Protein AF-A0A3B3ZJB2-F1 (afdb_monomer_lite)

Secondary structure (DSSP, 8-state):
-------HHHHHHHHHTT--THHHHHHHHHHHT-TT----HHHHTSHHHHGGGGSTTHHHHHHHHHHHH--HHHHHHTTPPPPPHHHHHHHHHHHHHHHHHH-SEEEHHHHHHHHT-SSHHHHHHHHHHHHHTTSEEEEEETTTTEEEEEEEPPPPPPTTTHHHHHHHHHHHHHHHHHHHHHHHHHHHHHHHHHHHHHHHHHHHHHHHHHHHS-------------

Radius of gyration: 35.82 Å; chains: 1; bounding box: 76×33×129 Å

Structure (mmCIF, N/CA/C/O backbone):
data_AF-A0A3B3ZJB2-F1
#
_entry.id   AF-A0A3B3ZJB2-F1
#
loop_
_atom_site.group_PDB
_atom_site.id
_atom_site.type_symbol
_atom_site.label_atom_id
_atom_site.label_alt_id
_atom_site.label_comp_id
_atom_site.label_asym_id
_atom_site.label_entity_id
_atom_site.label_seq_id
_atom_site.pdbx_PDB_ins_code
_atom_site.Cartn_x
_atom_site.Cartn_y
_atom_site.Cartn_z
_atom_site.occupancy
_atom_site.B_iso_or_equiv
_atom_site.auth_seq_id
_atom_site.auth_comp_id
_atom_site.auth_asym_id
_atom_site.auth_atom_id
_atom_site.pdbx_PDB_model_num
ATOM 1 N N . GLN A 1 1 ? 27.105 -18.948 14.247 1.00 30.53 1 GLN A N 1
ATOM 2 C CA . GLN A 1 1 ? 27.293 -18.046 13.093 1.00 30.53 1 GLN A CA 1
ATOM 3 C C . GLN A 1 1 ? 25.926 -17.836 12.476 1.00 30.53 1 GLN A C 1
ATOM 5 O O . GLN A 1 1 ? 25.421 -18.738 11.823 1.00 30.53 1 GLN A O 1
ATOM 10 N N . ALA A 1 2 ? 25.275 -16.725 12.817 1.00 29.20 2 ALA A N 1
ATOM 11 C CA . ALA A 1 2 ? 24.003 -16.349 12.218 1.00 29.20 2 ALA A CA 1
ATOM 12 C C . ALA A 1 2 ? 24.299 -15.839 10.805 1.00 29.20 2 ALA A C 1
ATOM 14 O O . ALA A 1 2 ? 25.100 -14.921 10.646 1.00 29.20 2 ALA A O 1
ATOM 15 N N . GLY A 1 3 ? 23.735 -16.494 9.792 1.00 28.23 3 GLY A N 1
ATOM 16 C CA . GLY A 1 3 ? 23.787 -15.999 8.426 1.00 28.23 3 GLY A CA 1
ATOM 17 C C . GLY A 1 3 ? 22.902 -14.767 8.330 1.00 28.23 3 GLY A C 1
ATOM 18 O O . GLY A 1 3 ? 21.680 -14.892 8.359 1.00 28.23 3 GLY A O 1
ATOM 19 N N . GLU A 1 4 ? 23.511 -13.587 8.243 1.00 30.92 4 GLU A N 1
ATOM 20 C CA . GLU A 1 4 ? 22.818 -12.400 7.756 1.00 30.92 4 GLU A CA 1
ATOM 21 C C . GLU A 1 4 ? 22.416 -12.668 6.306 1.00 30.92 4 GLU A C 1
ATOM 23 O O . GLU A 1 4 ? 23.242 -12.708 5.392 1.00 30.92 4 GLU A O 1
ATOM 28 N N . VAL A 1 5 ? 21.124 -12.914 6.104 1.00 35.59 5 VAL A N 1
ATOM 29 C CA . VAL A 1 5 ? 20.515 -12.960 4.781 1.00 35.59 5 VAL A CA 1
ATOM 30 C C . VAL A 1 5 ? 20.489 -11.518 4.282 1.00 35.59 5 VAL A C 1
ATOM 32 O O . VAL A 1 5 ? 19.534 -10.784 4.522 1.00 35.59 5 VAL A O 1
ATOM 35 N N . HIS A 1 6 ? 21.577 -11.066 3.654 1.00 37.50 6 HIS A N 1
ATOM 36 C CA . HIS A 1 6 ? 21.576 -9.772 2.981 1.00 37.50 6 HIS A CA 1
ATOM 37 C C . HIS A 1 6 ? 20.466 -9.785 1.922 1.00 37.50 6 HIS A C 1
ATOM 39 O O . HIS A 1 6 ? 20.433 -10.704 1.095 1.00 37.50 6 HIS A O 1
ATOM 45 N N . PRO A 1 7 ? 19.565 -8.788 1.905 1.00 42.62 7 PRO A N 1
ATOM 46 C CA . PRO A 1 7 ? 18.555 -8.713 0.868 1.00 42.62 7 PRO A CA 1
ATOM 47 C C . PRO A 1 7 ? 19.254 -8.606 -0.499 1.00 42.62 7 PRO A C 1
ATOM 49 O O . PRO A 1 7 ? 20.269 -7.907 -0.620 1.00 42.62 7 PRO A O 1
ATOM 52 N N . PRO A 1 8 ? 18.718 -9.249 -1.552 1.00 48.72 8 PRO A N 1
ATOM 53 C CA . PRO A 1 8 ? 19.318 -9.278 -2.891 1.00 48.72 8 PRO A CA 1
ATOM 54 C C . PRO A 1 8 ? 19.555 -7.884 -3.512 1.00 48.72 8 PRO A C 1
ATOM 56 O O . PRO A 1 8 ? 20.250 -7.772 -4.523 1.00 48.72 8 PRO A O 1
ATOM 59 N N . GLY A 1 9 ? 19.018 -6.816 -2.908 1.00 50.66 9 GLY A N 1
ATOM 60 C CA . GLY A 1 9 ? 19.221 -5.423 -3.307 1.00 50.66 9 GLY A CA 1
ATOM 61 C C . GLY A 1 9 ? 20.618 -4.854 -3.017 1.00 50.66 9 GLY A C 1
ATOM 62 O O . GLY A 1 9 ? 21.162 -4.147 -3.864 1.00 50.66 9 GLY A O 1
ATOM 63 N N . GLN A 1 10 ? 21.263 -5.191 -1.890 1.00 49.38 10 GLN A N 1
ATOM 64 C CA . GLN A 1 10 ? 22.537 -4.544 -1.510 1.00 49.38 10 GLN A CA 1
ATOM 65 C C . GLN A 1 10 ? 23.710 -4.931 -2.426 1.00 49.38 10 GLN A C 1
ATOM 67 O O . GLN A 1 10 ? 24.572 -4.105 -2.731 1.00 49.38 10 GLN A O 1
ATOM 72 N N . ILE A 1 11 ? 23.725 -6.176 -2.912 1.00 49.97 11 ILE A N 1
ATOM 73 C CA . ILE A 1 11 ? 24.747 -6.666 -3.851 1.00 49.97 11 ILE A CA 1
ATOM 74 C C . ILE A 1 11 ? 24.569 -6.010 -5.230 1.00 49.97 11 ILE A C 1
ATOM 76 O O . ILE A 1 11 ? 25.552 -5.700 -5.902 1.00 49.97 11 ILE A O 1
ATOM 80 N N . LYS A 1 12 ? 23.323 -5.727 -5.632 1.00 61.91 12 LYS A N 1
ATOM 81 C CA . LYS A 1 12 ? 23.016 -5.063 -6.906 1.00 61.91 12 LYS A CA 1
ATOM 82 C C . LYS A 1 12 ? 23.383 -3.579 -6.896 1.00 61.91 12 LYS A C 1
ATOM 84 O O . LYS A 1 12 ? 23.950 -3.106 -7.874 1.00 61.91 12 LYS A O 1
ATOM 89 N N . LEU A 1 13 ? 23.160 -2.862 -5.793 1.00 66.44 13 LEU A N 1
ATOM 90 C CA . LEU A 1 13 ? 23.471 -1.427 -5.686 1.00 66.44 13 LEU A CA 1
ATOM 91 C C . LEU A 1 13 ? 24.956 -1.110 -5.919 1.00 66.44 13 LEU A C 1
ATOM 93 O O . LEU A 1 13 ? 25.289 -0.204 -6.681 1.00 66.44 13 LEU A O 1
ATOM 97 N N . ARG A 1 14 ? 25.864 -1.896 -5.325 1.00 63.62 14 ARG A N 1
ATOM 98 C CA . ARG A 1 14 ? 27.315 -1.721 -5.528 1.00 63.62 14 ARG A CA 1
ATOM 99 C C . ARG A 1 14 ? 27.754 -1.963 -6.968 1.00 63.62 14 ARG A C 1
ATOM 101 O O . ARG A 1 14 ? 28.688 -1.319 -7.430 1.00 63.62 14 ARG A O 1
ATOM 108 N N . PHE A 1 15 ? 27.075 -2.867 -7.666 1.00 71.75 15 PHE A N 1
ATOM 109 C CA . PHE A 1 15 ? 27.328 -3.139 -9.075 1.00 71.75 15 PHE A CA 1
ATOM 110 C C . PHE A 1 15 ? 26.814 -2.013 -9.985 1.00 71.75 15 PHE A C 1
ATOM 112 O O . PHE A 1 15 ? 27.458 -1.695 -10.974 1.00 71.75 15 PHE A O 1
ATOM 119 N N . LEU A 1 16 ? 25.707 -1.346 -9.645 1.00 72.19 16 LEU A N 1
ATOM 120 C CA . LEU A 1 16 ? 25.211 -0.204 -10.428 1.00 72.19 16 LEU A CA 1
ATOM 121 C C . LEU A 1 16 ? 26.146 1.012 -10.365 1.00 72.19 16 LEU A C 1
ATOM 123 O O . LEU A 1 16 ? 26.281 1.737 -11.349 1.00 72.19 16 LEU A O 1
ATOM 127 N N . LEU A 1 17 ? 26.829 1.209 -9.235 1.00 70.44 17 LEU A N 1
ATOM 128 C CA . LEU A 1 17 ? 27.781 2.307 -9.048 1.00 70.44 17 LEU A CA 1
ATOM 129 C C . LEU A 1 17 ? 29.008 2.226 -9.972 1.00 70.44 17 LEU A C 1
ATOM 131 O O . LEU A 1 17 ? 29.640 3.251 -10.219 1.00 70.44 17 LEU A O 1
ATOM 135 N N . SER A 1 18 ? 29.345 1.043 -10.495 1.00 72.69 18 SER A N 1
ATOM 136 C CA . SER A 1 18 ? 30.463 0.864 -11.431 1.00 72.69 18 SER A CA 1
ATOM 137 C C . SER A 1 18 ? 30.060 0.944 -12.907 1.00 72.69 18 SER A C 1
ATOM 139 O O . SER A 1 18 ? 30.930 0.850 -13.773 1.00 72.69 18 SER A O 1
ATOM 141 N N . LEU A 1 19 ? 28.767 1.106 -13.212 1.00 79.44 19 LEU A N 1
ATOM 142 C CA . LEU A 1 19 ? 28.241 1.154 -14.577 1.00 79.44 19 LEU A CA 1
ATOM 143 C C . LEU A 1 19 ? 27.886 2.582 -15.005 1.00 79.44 19 LEU A C 1
ATOM 145 O O . LEU A 1 19 ? 27.453 3.406 -14.199 1.00 79.44 19 LEU A O 1
ATOM 149 N N . SER A 1 20 ? 28.016 2.855 -16.306 1.00 75.81 20 SER A N 1
ATOM 150 C CA . SER A 1 20 ? 27.703 4.158 -16.909 1.00 75.81 20 SER A CA 1
ATOM 151 C C . SER A 1 20 ? 27.052 4.000 -18.289 1.00 75.81 20 SER A C 1
ATOM 153 O O . SER A 1 20 ? 27.282 3.013 -18.996 1.00 75.81 20 SER A O 1
ATOM 155 N N . GLY A 1 21 ? 26.230 4.978 -18.684 1.00 77.69 21 GLY A N 1
ATOM 156 C CA . GLY A 1 21 ? 25.612 5.048 -20.014 1.00 77.69 21 GLY A CA 1
ATOM 157 C C . GLY A 1 21 ? 24.722 3.844 -20.352 1.00 77.69 21 GLY A C 1
ATOM 158 O O . GLY A 1 21 ? 23.868 3.443 -19.562 1.00 77.69 21 GLY A O 1
ATOM 159 N N . SER A 1 22 ? 24.930 3.246 -21.530 1.00 80.06 22 SER A N 1
ATOM 160 C CA . SER A 1 22 ? 24.103 2.135 -22.029 1.00 80.06 22 SER A CA 1
ATOM 161 C C . SER A 1 22 ? 24.132 0.891 -21.133 1.00 80.06 22 SER A C 1
ATOM 163 O O . SER A 1 22 ? 23.136 0.171 -21.069 1.00 80.06 22 SER A O 1
ATOM 165 N N . ALA A 1 23 ? 25.245 0.625 -20.442 1.00 83.06 23 ALA A N 1
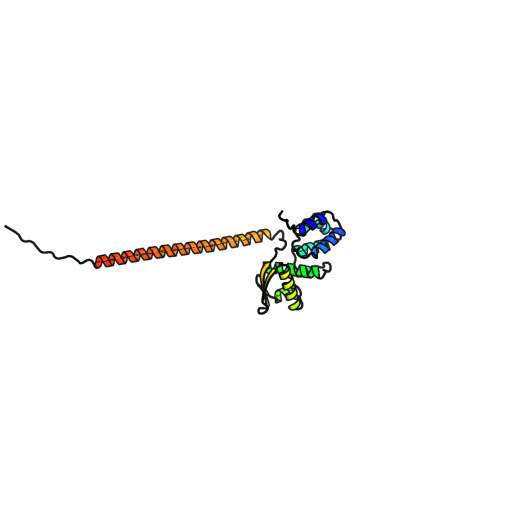ATOM 166 C CA . ALA A 1 23 ? 25.347 -0.515 -19.531 1.00 83.06 23 ALA A CA 1
ATOM 167 C C . ALA A 1 23 ? 24.459 -0.321 -18.293 1.00 83.06 23 ALA A C 1
ATOM 169 O O . ALA A 1 23 ? 23.823 -1.265 -17.826 1.00 83.06 23 ALA A O 1
ATOM 170 N N . LEU A 1 24 ? 24.356 0.920 -17.806 1.00 83.19 24 LEU A N 1
ATOM 171 C CA . LEU A 1 24 ? 23.469 1.271 -16.702 1.00 83.19 24 LEU A CA 1
ATOM 172 C C . LEU A 1 24 ? 21.996 1.156 -17.118 1.00 83.19 24 LEU A C 1
ATOM 174 O O . LEU A 1 24 ? 21.205 0.579 -16.381 1.00 83.19 24 LEU A O 1
ATOM 178 N N . ALA A 1 25 ? 21.634 1.611 -18.322 1.00 82.06 25 ALA A N 1
ATOM 179 C CA . ALA A 1 25 ? 20.267 1.487 -18.839 1.00 82.06 25 ALA A CA 1
ATOM 180 C C . ALA A 1 25 ? 19.802 0.018 -18.960 1.00 82.06 25 ALA A C 1
ATOM 182 O O . ALA A 1 25 ? 18.669 -0.320 -18.605 1.00 82.06 25 ALA A O 1
ATOM 183 N N . GLN A 1 26 ? 20.690 -0.876 -19.408 1.00 83.44 26 GLN A N 1
ATOM 184 C CA . GLN A 1 26 ? 20.417 -2.316 -19.435 1.00 83.44 26 GLN A CA 1
ATOM 185 C C . GLN A 1 26 ? 20.307 -2.901 -18.026 1.00 83.44 26 GLN A C 1
ATOM 187 O O . GLN A 1 26 ? 19.390 -3.672 -17.753 1.00 83.44 26 GLN A O 1
ATOM 192 N N . ALA A 1 27 ? 21.196 -2.503 -17.114 1.00 84.62 27 ALA A N 1
ATOM 193 C CA . ALA A 1 27 ? 21.143 -2.954 -15.730 1.00 84.62 27 ALA A CA 1
ATOM 194 C C . ALA A 1 27 ? 19.841 -2.528 -15.038 1.00 84.62 27 ALA A C 1
ATOM 196 O O . ALA A 1 27 ? 19.234 -3.352 -14.360 1.00 84.62 27 ALA A O 1
ATOM 197 N N . VAL A 1 28 ? 19.372 -1.293 -15.261 1.00 84.94 28 VAL A N 1
ATOM 198 C CA . VAL A 1 28 ? 18.075 -0.800 -14.768 1.00 84.94 28 VAL A CA 1
ATOM 199 C C . VAL A 1 28 ? 16.931 -1.640 -15.331 1.00 84.94 28 VAL A C 1
ATOM 201 O O . VAL A 1 28 ? 16.082 -2.087 -14.567 1.00 84.94 28 VAL A O 1
ATOM 204 N N . SER A 1 29 ? 16.937 -1.945 -16.630 1.00 83.56 29 SER A N 1
ATOM 205 C CA . SER A 1 29 ? 15.898 -2.786 -17.247 1.00 83.56 29 SER A CA 1
ATOM 206 C C . SER A 1 29 ? 15.833 -4.186 -16.617 1.00 83.56 29 SER A C 1
ATOM 208 O O . SER A 1 29 ? 14.750 -4.653 -16.256 1.00 83.56 29 SER A O 1
ATOM 210 N N . SER A 1 30 ? 16.989 -4.814 -16.380 1.00 85.38 30 SER A N 1
ATOM 211 C CA . SER A 1 30 ? 17.099 -6.096 -15.663 1.00 85.38 30 SER A CA 1
ATOM 212 C C . SER A 1 30 ? 16.686 -5.995 -14.188 1.00 85.38 30 SER A C 1
ATOM 214 O O . SER A 1 30 ? 16.205 -6.955 -13.580 1.00 85.38 30 SER A O 1
ATOM 216 N N . LEU A 1 31 ? 16.873 -4.826 -13.576 1.00 85.44 31 LEU A N 1
ATOM 217 C CA . LEU A 1 31 ? 16.471 -4.558 -12.201 1.00 85.44 31 LEU A CA 1
ATOM 218 C C . LEU A 1 31 ? 14.947 -4.480 -12.072 1.00 85.44 31 LEU A C 1
ATOM 220 O O . LEU A 1 31 ? 14.370 -5.050 -11.144 1.00 85.44 31 LEU A O 1
ATOM 224 N N . LEU A 1 32 ? 14.293 -3.834 -13.040 1.00 86.12 32 LEU A N 1
ATOM 225 C CA . LEU A 1 32 ? 12.837 -3.772 -13.120 1.00 86.12 32 LEU A CA 1
ATOM 226 C C . LEU A 1 32 ? 12.232 -5.177 -13.239 1.00 86.12 32 LEU A C 1
ATOM 228 O O . LEU A 1 32 ? 11.207 -5.432 -12.624 1.00 86.12 32 LEU A O 1
ATOM 232 N N . GLU A 1 33 ? 12.895 -6.124 -13.904 1.00 85.44 33 GLU A N 1
ATOM 233 C CA . GLU A 1 33 ? 12.435 -7.521 -14.011 1.00 85.44 33 GLU A CA 1
ATOM 234 C C . GLU A 1 33 ? 12.718 -8.385 -12.778 1.00 85.44 33 GLU A C 1
ATOM 236 O O . GLU A 1 33 ? 12.179 -9.482 -12.650 1.00 85.44 33 GLU A O 1
ATOM 241 N N . THR A 1 34 ? 13.549 -7.916 -11.847 1.00 84.44 34 THR A N 1
ATOM 242 C CA . THR A 1 34 ? 13.927 -8.716 -10.679 1.00 84.44 34 THR A CA 1
ATOM 243 C C . THR A 1 34 ? 12.711 -8.951 -9.766 1.00 84.44 34 THR A C 1
ATOM 245 O O . THR A 1 34 ? 12.154 -7.967 -9.260 1.00 84.44 34 THR A O 1
ATOM 248 N N . PRO A 1 35 ? 12.319 -10.211 -9.488 1.00 80.88 35 PRO A N 1
ATOM 249 C CA . PRO A 1 35 ? 11.249 -10.512 -8.540 1.00 80.88 35 PRO A CA 1
ATOM 250 C C . PRO A 1 35 ? 11.684 -10.168 -7.109 1.00 80.88 35 PRO A C 1
ATOM 252 O O . PRO A 1 35 ? 12.863 -10.269 -6.766 1.00 80.88 35 PRO A O 1
ATOM 255 N N . GLY A 1 36 ? 10.741 -9.729 -6.275 1.00 79.81 36 GLY A N 1
ATOM 256 C CA . GLY A 1 36 ? 11.006 -9.355 -4.878 1.00 79.81 36 GLY A CA 1
ATOM 257 C C . GLY A 1 36 ? 11.626 -7.966 -4.674 1.00 79.81 36 GLY A C 1
ATOM 258 O O . GLY A 1 36 ? 11.773 -7.532 -3.536 1.00 79.81 36 GLY A O 1
ATOM 259 N N . LEU A 1 37 ? 11.967 -7.240 -5.744 1.00 85.25 37 LEU A N 1
ATOM 260 C CA . LEU A 1 37 ? 12.434 -5.854 -5.652 1.00 85.25 37 LEU A CA 1
ATOM 261 C C . LEU A 1 37 ? 11.300 -4.881 -5.984 1.00 85.25 37 LEU A C 1
ATOM 263 O O . LEU A 1 37 ? 11.048 -4.640 -7.158 1.00 85.25 37 LEU A O 1
ATOM 267 N N . TYR A 1 38 ? 10.651 -4.308 -4.976 1.00 84.69 38 TYR A N 1
ATOM 268 C CA . TYR A 1 38 ? 9.547 -3.344 -5.148 1.00 84.69 38 TYR A CA 1
ATOM 269 C C . TYR A 1 38 ? 9.877 -1.937 -4.628 1.00 84.69 38 TYR A C 1
ATOM 271 O O . TYR A 1 38 ? 9.005 -1.077 -4.615 1.00 84.69 38 TYR A O 1
ATOM 279 N N . VAL A 1 39 ? 11.132 -1.729 -4.221 1.00 86.00 39 VAL A N 1
ATOM 280 C CA . VAL A 1 39 ? 11.670 -0.470 -3.696 1.00 86.00 39 VAL A CA 1
ATOM 281 C C . VAL A 1 39 ? 12.779 -0.010 -4.639 1.00 86.00 39 VAL A C 1
ATOM 283 O O . VAL A 1 39 ? 13.726 -0.759 -4.906 1.00 86.00 39 VAL A O 1
ATOM 286 N N . PHE A 1 40 ? 12.636 1.195 -5.175 1.00 87.19 40 PHE A N 1
ATOM 287 C CA . PHE A 1 40 ? 13.473 1.787 -6.212 1.00 87.19 40 PHE A CA 1
ATOM 288 C C . PHE A 1 40 ? 14.052 3.155 -5.830 1.00 87.19 40 PHE A C 1
ATOM 290 O O . PHE A 1 40 ? 14.953 3.624 -6.531 1.00 87.19 40 PHE A O 1
ATOM 297 N N . SER A 1 41 ? 13.615 3.776 -4.730 1.00 83.88 41 SER A N 1
ATOM 298 C CA . SER A 1 41 ? 14.109 5.083 -4.272 1.00 83.88 41 SER A CA 1
ATOM 299 C C . SER A 1 41 ? 15.624 5.096 -4.094 1.00 83.88 41 SER A C 1
ATOM 301 O O . SER A 1 41 ? 16.292 5.968 -4.647 1.00 83.88 41 SER A O 1
ATOM 303 N N . ASP A 1 42 ? 16.186 4.067 -3.455 1.00 83.31 42 ASP A N 1
ATOM 304 C CA . ASP A 1 42 ? 17.637 3.943 -3.259 1.00 83.31 42 ASP A CA 1
ATOM 305 C C . ASP A 1 42 ? 18.411 3.932 -4.589 1.00 83.31 42 ASP A C 1
ATOM 307 O O . ASP A 1 42 ? 19.533 4.429 -4.674 1.00 83.31 42 ASP A O 1
ATOM 311 N N . ILE A 1 43 ? 17.819 3.366 -5.649 1.00 84.94 43 ILE A N 1
ATOM 312 C CA . ILE A 1 43 ? 18.433 3.312 -6.982 1.00 84.94 43 ILE A CA 1
ATOM 313 C C . ILE A 1 43 ? 18.315 4.668 -7.688 1.00 84.94 43 ILE A C 1
ATOM 315 O O . ILE A 1 43 ? 19.253 5.081 -8.370 1.00 84.94 43 ILE A O 1
ATOM 319 N N . LEU A 1 44 ? 17.195 5.376 -7.517 1.00 84.94 44 LEU A N 1
ATOM 320 C CA . LEU A 1 44 ? 16.977 6.721 -8.066 1.00 84.94 44 LEU A CA 1
ATOM 321 C C . LEU A 1 44 ? 17.884 7.784 -7.434 1.00 84.94 44 LEU A C 1
ATOM 323 O O . LEU A 1 44 ? 18.191 8.797 -8.067 1.00 84.94 44 LEU A O 1
ATOM 327 N N . GLU A 1 45 ? 18.321 7.574 -6.195 1.00 84.50 45 GLU A N 1
ATOM 328 C CA . GLU A 1 45 ? 19.235 8.481 -5.499 1.00 84.50 45 GLU A CA 1
ATOM 329 C C . GLU A 1 45 ? 20.694 8.350 -5.949 1.00 84.50 45 GLU A C 1
ATOM 331 O O . GLU A 1 45 ? 21.494 9.256 -5.697 1.00 84.50 45 GLU A O 1
ATOM 336 N N . LEU A 1 46 ? 21.049 7.279 -6.668 1.00 85.81 46 LEU A N 1
ATOM 337 C CA . LEU A 1 46 ? 22.410 7.085 -7.161 1.00 85.81 46 LEU A CA 1
ATOM 338 C C . LEU A 1 46 ? 22.794 8.180 -8.176 1.00 85.81 46 LEU A C 1
ATOM 340 O O . LEU A 1 46 ? 22.042 8.438 -9.122 1.00 85.81 46 LEU A O 1
ATOM 344 N N . PRO A 1 47 ? 23.998 8.775 -8.063 1.00 84.25 47 PRO A N 1
ATOM 345 C CA . PRO A 1 47 ? 24.427 9.865 -8.941 1.00 84.25 47 PRO A CA 1
ATOM 346 C C . PRO A 1 47 ? 24.455 9.437 -10.414 1.00 84.25 47 PRO A C 1
ATOM 348 O O . PRO A 1 47 ? 23.915 10.138 -11.264 1.00 84.25 47 PRO A O 1
ATOM 351 N N . ASN A 1 48 ? 24.959 8.231 -10.699 1.00 84.31 48 ASN A N 1
ATOM 352 C CA . ASN A 1 48 ? 25.024 7.675 -12.053 1.00 84.31 48 ASN A CA 1
ATOM 353 C C . ASN A 1 48 ? 23.634 7.548 -12.703 1.00 84.31 48 ASN A C 1
ATOM 355 O O . ASN A 1 48 ? 23.503 7.651 -13.920 1.00 84.31 48 ASN A O 1
ATOM 359 N N . VAL A 1 49 ? 22.594 7.289 -11.900 1.00 84.38 49 VAL A N 1
ATOM 360 C CA . VAL A 1 49 ? 21.212 7.140 -12.377 1.00 84.38 49 VAL A CA 1
ATOM 361 C C . VAL A 1 49 ? 20.580 8.510 -12.604 1.00 84.38 49 VAL A C 1
ATOM 363 O O . VAL A 1 49 ? 19.898 8.690 -13.609 1.00 84.38 49 VAL A O 1
ATOM 366 N N . ARG A 1 50 ? 20.865 9.502 -11.751 1.00 84.69 50 ARG A N 1
ATOM 367 C CA . ARG A 1 50 ? 20.434 10.896 -11.966 1.00 84.69 50 ARG A CA 1
ATOM 368 C C . ARG A 1 50 ? 21.035 11.516 -13.224 1.00 84.69 50 ARG A C 1
ATOM 370 O O . ARG A 1 50 ? 20.370 12.285 -13.905 1.00 84.69 50 ARG A O 1
ATOM 377 N N . GLU A 1 51 ? 22.256 11.144 -13.592 1.00 84.25 51 GLU A N 1
ATOM 378 C CA . GLU A 1 51 ? 22.857 11.593 -14.854 1.00 84.25 51 GLU A CA 1
ATOM 379 C C . GLU A 1 51 ? 22.079 11.113 -16.094 1.00 84.25 51 GLU A C 1
ATOM 381 O O . GLU A 1 51 ? 22.089 11.790 -17.124 1.00 84.25 51 GLU A O 1
ATOM 386 N N . LEU A 1 52 ? 21.355 9.986 -16.004 1.00 82.00 52 LEU A N 1
ATOM 387 C CA . LEU A 1 52 ? 20.532 9.479 -17.109 1.00 82.00 52 LEU A CA 1
ATOM 388 C C . LEU A 1 52 ? 19.313 10.358 -17.400 1.00 82.00 52 LEU A C 1
ATOM 390 O O . LEU A 1 52 ? 18.812 10.309 -18.523 1.00 82.00 52 LEU A O 1
ATOM 394 N N . GLU A 1 53 ? 18.857 11.161 -16.436 1.00 82.62 53 GLU A N 1
ATOM 395 C CA . GLU A 1 53 ? 17.695 12.046 -16.580 1.00 82.62 53 GLU A CA 1
ATOM 396 C C . GLU A 1 53 ? 17.886 13.063 -17.715 1.00 82.62 53 GLU A C 1
ATOM 398 O O . GLU A 1 53 ? 16.981 13.280 -18.516 1.00 82.62 53 GLU A O 1
ATOM 403 N N . ASN A 1 54 ? 19.090 13.629 -17.832 1.00 81.88 54 ASN A N 1
ATOM 404 C CA . ASN A 1 54 ? 19.432 14.633 -18.847 1.00 81.88 54 ASN A CA 1
ATOM 405 C C . ASN A 1 54 ? 20.107 14.025 -20.090 1.00 81.88 54 ASN A C 1
ATOM 407 O O . ASN A 1 54 ? 20.587 14.746 -20.966 1.00 81.88 54 ASN A O 1
ATOM 411 N N . GLY A 1 55 ? 20.197 12.695 -20.149 1.00 81.56 55 GLY A N 1
ATOM 412 C CA . GLY A 1 55 ? 20.942 11.966 -21.166 1.00 81.56 55 GLY A CA 1
ATOM 413 C C . GLY A 1 55 ? 20.079 11.394 -22.298 1.00 81.56 55 GLY A C 1
ATOM 414 O O . GLY A 1 55 ? 18.852 11.482 -22.288 1.00 81.56 55 GLY A O 1
ATOM 415 N N . PRO A 1 56 ? 20.708 10.695 -23.261 1.00 80.75 56 PRO A N 1
ATOM 416 C CA . PRO A 1 56 ? 20.000 9.987 -24.335 1.00 80.75 56 PRO A CA 1
ATOM 417 C C . PRO A 1 56 ? 19.116 8.833 -23.826 1.00 80.75 56 PRO A C 1
ATOM 419 O O . PRO A 1 56 ? 18.278 8.322 -24.563 1.00 80.75 56 PRO A O 1
ATOM 422 N N . HIS A 1 57 ? 19.292 8.420 -22.567 1.00 82.81 57 HIS A N 1
ATOM 423 C CA . HIS A 1 57 ? 18.519 7.369 -21.906 1.00 82.81 57 HIS A CA 1
ATOM 424 C C . HIS A 1 57 ? 17.460 7.918 -20.931 1.00 82.81 57 HIS A C 1
ATOM 426 O O . HIS A 1 57 ? 16.954 7.160 -20.102 1.00 82.81 57 HIS A O 1
ATOM 432 N N . ALA A 1 58 ? 17.073 9.193 -21.060 1.00 84.12 58 ALA A N 1
ATOM 433 C CA . ALA A 1 58 ? 16.015 9.817 -20.261 1.00 84.12 58 ALA A CA 1
ATOM 434 C C . ALA A 1 58 ? 14.706 8.995 -20.170 1.00 84.12 58 ALA A C 1
ATOM 436 O O . ALA A 1 58 ? 14.149 8.910 -19.074 1.00 84.12 58 ALA A O 1
ATOM 437 N N . PRO A 1 59 ? 14.232 8.296 -21.229 1.00 86.19 59 PRO A N 1
ATOM 438 C CA . PRO A 1 59 ? 13.031 7.459 -21.122 1.00 86.19 59 PRO A CA 1
ATOM 439 C C . PRO A 1 59 ? 13.163 6.300 -20.122 1.00 86.19 59 PRO A C 1
ATOM 441 O O . PRO A 1 59 ? 12.180 5.902 -19.504 1.00 86.19 59 PRO A O 1
ATOM 444 N N . VAL A 1 60 ? 14.373 5.761 -19.931 1.00 85.19 60 VAL A N 1
ATOM 445 C CA . VAL A 1 60 ? 14.639 4.687 -18.956 1.00 85.19 60 VAL A CA 1
ATOM 446 C C . VAL A 1 60 ? 14.613 5.238 -17.532 1.00 85.19 60 VAL A C 1
ATOM 448 O O . VAL A 1 60 ? 14.101 4.582 -16.628 1.00 85.19 60 VAL A O 1
ATOM 451 N N . TYR A 1 61 ? 15.113 6.461 -17.334 1.00 87.38 61 TYR A N 1
ATOM 452 C CA . TYR A 1 61 ? 15.015 7.155 -16.051 1.00 87.38 61 TYR A CA 1
ATOM 453 C C . TYR A 1 61 ? 13.557 7.462 -15.690 1.00 87.38 61 TYR A C 1
ATOM 455 O O . TYR A 1 61 ? 13.122 7.160 -14.582 1.00 87.38 61 TYR A O 1
ATOM 463 N N . GLN A 1 62 ? 12.775 7.980 -16.641 1.00 87.50 62 GLN A N 1
ATOM 464 C CA . GLN A 1 62 ? 11.341 8.224 -16.449 1.00 87.50 62 GLN A CA 1
ATOM 465 C C . GLN A 1 62 ? 10.584 6.935 -16.127 1.00 87.50 62 GLN A C 1
ATOM 467 O O . GLN A 1 62 ? 9.710 6.937 -15.264 1.00 87.50 62 GLN A O 1
ATOM 472 N N . LEU A 1 63 ? 10.949 5.821 -16.769 1.00 89.19 63 LEU A N 1
ATOM 473 C CA . LEU A 1 63 ? 10.378 4.519 -16.452 1.00 89.19 63 LEU A CA 1
ATOM 474 C C . LEU A 1 63 ? 10.704 4.094 -15.016 1.00 89.19 63 LEU A C 1
ATOM 476 O O . LEU A 1 63 ? 9.815 3.665 -14.292 1.00 89.19 63 LEU A O 1
ATOM 480 N N . LEU A 1 64 ? 11.949 4.250 -14.568 1.00 89.00 64 LEU A N 1
ATOM 481 C CA . LEU A 1 64 ? 12.320 3.949 -13.185 1.00 89.00 64 LEU A CA 1
ATOM 482 C C . LEU A 1 64 ? 11.579 4.851 -12.184 1.00 89.00 64 LEU A C 1
ATOM 484 O O . LEU A 1 64 ? 11.085 4.363 -11.170 1.00 89.00 64 LEU A O 1
ATOM 488 N N . HIS A 1 65 ? 11.447 6.143 -12.491 1.00 89.00 65 HIS A N 1
ATOM 489 C CA . HIS A 1 65 ? 10.686 7.096 -11.682 1.00 89.00 65 HIS A CA 1
ATOM 490 C C . HIS A 1 65 ? 9.208 6.694 -11.562 1.00 89.00 65 HIS A C 1
ATOM 492 O O . HIS A 1 65 ? 8.623 6.750 -10.481 1.00 89.00 65 HIS A O 1
ATOM 498 N N . LEU A 1 66 ? 8.620 6.221 -12.661 1.00 90.19 66 LEU A N 1
ATOM 499 C CA . LEU A 1 66 ? 7.264 5.694 -12.689 1.00 90.19 66 LEU A CA 1
ATOM 500 C C . LEU A 1 66 ? 7.110 4.439 -11.817 1.00 90.19 66 LEU A C 1
ATOM 502 O O . LEU A 1 66 ? 6.103 4.301 -11.134 1.00 90.19 66 LEU A O 1
ATOM 506 N N . PHE A 1 67 ? 8.089 3.533 -11.811 1.00 89.75 67 PHE A N 1
ATOM 507 C CA . PHE A 1 67 ? 8.046 2.344 -10.951 1.00 89.75 67 PHE A CA 1
ATOM 508 C C . PHE A 1 67 ? 8.174 2.683 -9.465 1.00 89.75 67 PHE A C 1
ATOM 510 O O . PHE A 1 67 ? 7.592 1.978 -8.645 1.00 89.75 67 PHE A O 1
ATOM 517 N N . ALA A 1 68 ? 8.892 3.750 -9.119 1.00 88.69 68 ALA A N 1
ATOM 518 C CA . ALA A 1 68 ? 8.968 4.206 -7.737 1.00 88.69 68 ALA A CA 1
ATOM 519 C C . ALA A 1 68 ? 7.645 4.846 -7.282 1.00 88.69 68 ALA A C 1
ATOM 521 O O . ALA A 1 68 ? 7.039 4.419 -6.302 1.00 88.69 68 ALA A O 1
ATOM 522 N N . TYR A 1 69 ? 7.144 5.841 -8.021 1.00 88.50 69 TYR A N 1
ATOM 523 C CA . TYR A 1 69 ? 6.070 6.710 -7.516 1.00 88.50 69 TYR A CA 1
ATOM 524 C C . TYR A 1 69 ? 4.748 6.609 -8.286 1.00 88.50 69 TYR A C 1
ATOM 526 O O . TYR A 1 69 ? 3.681 6.882 -7.731 1.00 88.50 69 TYR A O 1
ATOM 534 N N . GLY A 1 70 ? 4.794 6.211 -9.554 1.00 87.94 70 GLY A N 1
ATOM 535 C CA . GLY A 1 70 ? 3.656 6.225 -10.471 1.00 87.94 70 GLY A CA 1
ATOM 536 C C . GLY A 1 70 ? 2.793 4.964 -10.440 1.00 87.94 70 GLY A C 1
ATOM 537 O O . GLY A 1 70 ? 3.007 4.032 -9.666 1.00 87.94 70 GLY A O 1
ATOM 538 N N . THR A 1 71 ? 1.783 4.945 -11.302 1.00 89.19 71 THR A N 1
ATOM 539 C CA . THR A 1 71 ? 0.836 3.838 -11.473 1.00 89.19 71 THR A CA 1
ATOM 540 C C . THR A 1 71 ? 0.806 3.335 -12.917 1.00 89.19 71 THR A C 1
ATOM 542 O O . THR A 1 71 ? 1.374 3.926 -13.837 1.00 89.19 71 THR A O 1
ATOM 545 N N . TYR A 1 72 ? 0.106 2.226 -13.146 1.00 89.00 72 TYR A N 1
ATOM 546 C CA . TYR A 1 72 ? -0.114 1.686 -14.484 1.00 89.00 72 TYR A CA 1
ATOM 547 C C . TYR A 1 72 ? -0.898 2.653 -15.394 1.00 89.00 72 TYR A C 1
ATOM 549 O O . TYR A 1 72 ? -0.636 2.721 -16.594 1.00 89.00 72 TYR A O 1
ATOM 557 N N . CYS A 1 73 ? -1.810 3.452 -14.836 1.00 87.69 73 CYS A N 1
ATOM 558 C CA . CYS A 1 73 ? -2.501 4.505 -15.583 1.00 87.69 73 CYS A CA 1
ATOM 559 C C . CYS A 1 73 ? -1.526 5.583 -16.077 1.00 87.69 73 CYS A C 1
ATOM 561 O O . CYS A 1 73 ? -1.615 6.017 -17.227 1.00 87.69 73 CYS A O 1
ATOM 563 N N . ASP A 1 74 ? -0.555 5.957 -15.241 1.00 88.56 74 ASP A N 1
ATOM 564 C CA . ASP A 1 74 ? 0.472 6.943 -15.588 1.00 88.56 74 ASP A CA 1
ATOM 565 C C . ASP A 1 74 ? 1.398 6.422 -16.699 1.00 88.56 74 ASP A C 1
ATOM 567 O O . ASP A 1 74 ? 1.759 7.179 -17.599 1.00 88.56 74 ASP A O 1
ATOM 571 N N . TYR A 1 75 ? 1.707 5.115 -16.710 1.00 88.31 75 TYR A N 1
ATOM 572 C CA . TYR A 1 75 ? 2.430 4.478 -17.823 1.00 88.31 75 TYR A CA 1
ATOM 573 C C . TYR A 1 75 ? 1.710 4.671 -19.150 1.00 88.31 75 TYR A C 1
ATOM 575 O O . TYR A 1 75 ? 2.346 4.941 -20.159 1.00 88.31 75 TYR A O 1
ATOM 583 N N . LYS A 1 76 ? 0.383 4.513 -19.162 1.00 84.12 76 LYS A N 1
ATOM 584 C CA . LYS A 1 76 ? -0.406 4.636 -20.388 1.00 84.12 76 LYS A CA 1
ATOM 585 C C . LYS A 1 76 ? -0.534 6.083 -20.855 1.00 84.12 76 LYS A C 1
ATOM 587 O O . LYS A 1 76 ? -0.610 6.332 -22.057 1.00 84.12 76 LYS A O 1
ATOM 592 N N . ALA A 1 77 ? -0.601 7.023 -19.918 1.00 84.31 77 ALA A N 1
ATOM 593 C CA . ALA A 1 77 ? -0.638 8.445 -20.231 1.00 84.31 77 ALA A CA 1
ATOM 594 C C . ALA A 1 77 ? 0.714 8.952 -20.762 1.00 84.31 77 ALA A C 1
ATOM 596 O O . ALA A 1 77 ? 0.752 9.892 -21.557 1.00 84.31 77 ALA A O 1
ATOM 597 N N . ALA A 1 78 ? 1.815 8.327 -20.341 1.00 78.88 78 ALA A N 1
ATOM 598 C CA . ALA A 1 78 ? 3.158 8.667 -20.774 1.00 78.88 78 ALA A CA 1
ATOM 599 C C . ALA A 1 78 ? 3.571 7.875 -22.030 1.00 78.88 78 ALA A C 1
ATOM 601 O O . ALA A 1 78 ? 3.411 6.662 -22.112 1.00 78.88 78 ALA A O 1
ATOM 602 N N . SER A 1 79 ? 4.174 8.541 -23.017 1.00 73.38 79 SER A N 1
ATOM 603 C CA . SER A 1 79 ? 4.754 7.876 -24.199 1.00 73.38 79 SER A CA 1
ATOM 604 C C . SER A 1 79 ? 6.101 7.218 -23.863 1.00 73.38 79 SER A C 1
ATOM 606 O O . SER A 1 79 ? 7.150 7.648 -24.345 1.00 73.38 79 SER A O 1
ATOM 608 N N . LEU A 1 80 ? 6.082 6.214 -22.983 1.00 81.12 80 LEU A N 1
ATOM 609 C CA . LEU A 1 80 ? 7.263 5.498 -22.493 1.00 81.12 80 LEU A CA 1
ATOM 610 C C . LEU A 1 80 ? 7.604 4.264 -23.353 1.00 81.12 80 LEU A C 1
ATOM 612 O O . LEU A 1 80 ? 6.763 3.794 -24.122 1.00 81.12 80 LEU A O 1
ATOM 616 N N . PRO A 1 81 ? 8.832 3.719 -23.231 1.00 78.81 81 PRO A N 1
ATOM 617 C CA . PRO A 1 81 ? 9.233 2.502 -23.934 1.00 78.81 81 PRO A CA 1
ATOM 618 C C . PRO A 1 81 ? 8.311 1.310 -23.639 1.00 78.81 81 PRO A C 1
ATOM 620 O O . PRO A 1 81 ? 7.699 1.219 -22.569 1.00 78.81 81 PRO A O 1
ATOM 623 N N . GLU A 1 82 ? 8.228 0.369 -24.582 1.00 81.94 82 GLU A N 1
ATOM 624 C CA . GLU A 1 82 ? 7.428 -0.843 -24.399 1.00 81.94 82 GLU A CA 1
ATOM 625 C C . GLU A 1 82 ? 7.971 -1.701 -23.250 1.00 81.94 82 GLU A C 1
ATOM 627 O O . GLU A 1 82 ? 9.144 -2.074 -23.223 1.00 81.94 82 GLU A O 1
ATOM 632 N N . LEU A 1 83 ? 7.088 -2.022 -22.303 1.00 85.06 83 LEU A N 1
ATOM 633 C CA . LEU A 1 83 ? 7.392 -2.891 -21.171 1.00 85.06 83 LEU A CA 1
ATOM 634 C C . LEU A 1 83 ? 7.341 -4.366 -21.560 1.00 85.06 83 LEU A C 1
ATOM 636 O O . LEU A 1 83 ? 6.390 -4.807 -22.219 1.00 85.06 83 LEU A O 1
ATOM 640 N N . THR A 1 84 ? 8.290 -5.149 -21.041 1.00 88.12 84 THR A N 1
ATOM 641 C CA . THR A 1 84 ? 8.200 -6.612 -21.093 1.00 88.12 84 THR A CA 1
ATOM 642 C C . THR A 1 84 ? 7.010 -7.104 -20.255 1.00 88.12 84 THR A C 1
ATOM 644 O O . THR A 1 84 ? 6.565 -6.408 -19.333 1.00 88.12 84 THR A O 1
ATOM 647 N N . PRO A 1 85 ? 6.451 -8.298 -20.534 1.00 87.81 85 PRO A N 1
ATOM 648 C CA . PRO A 1 85 ? 5.316 -8.823 -19.770 1.00 87.81 85 PRO A CA 1
ATOM 649 C C . PRO A 1 85 ? 5.581 -8.891 -18.257 1.00 87.81 85 PRO A C 1
ATOM 651 O O . PRO A 1 85 ? 4.702 -8.556 -17.467 1.00 87.81 85 PRO A O 1
ATOM 654 N N . ALA A 1 86 ? 6.808 -9.240 -17.858 1.00 88.25 86 ALA A N 1
ATOM 655 C CA . ALA A 1 86 ? 7.216 -9.295 -16.456 1.00 88.25 86 ALA A CA 1
ATOM 656 C C . ALA A 1 86 ? 7.218 -7.904 -15.798 1.00 88.25 86 ALA A C 1
ATOM 658 O O . ALA A 1 86 ? 6.630 -7.716 -14.732 1.00 88.25 86 ALA A O 1
ATOM 659 N N . GLN A 1 87 ? 7.807 -6.900 -16.458 1.00 89.06 87 GLN A N 1
ATOM 660 C CA . GLN A 1 87 ? 7.795 -5.516 -15.970 1.00 89.06 87 GLN A CA 1
ATOM 661 C C . GLN A 1 87 ? 6.367 -4.966 -15.879 1.00 89.06 87 GLN A C 1
ATOM 663 O O . GLN A 1 87 ? 6.023 -4.273 -14.922 1.00 89.06 87 GLN A O 1
ATOM 668 N N . ARG A 1 88 ? 5.510 -5.316 -16.843 1.00 90.44 88 ARG A N 1
ATOM 669 C CA . ARG A 1 88 ? 4.101 -4.917 -16.856 1.00 90.44 88 ARG A CA 1
ATOM 670 C C . ARG A 1 88 ? 3.332 -5.481 -15.663 1.00 90.44 88 ARG A C 1
ATOM 672 O O . ARG A 1 88 ? 2.619 -4.731 -14.999 1.00 90.44 88 ARG A O 1
ATOM 679 N N . ASN A 1 89 ? 3.485 -6.773 -15.374 1.00 90.75 89 ASN A N 1
ATOM 680 C CA . ASN A 1 89 ? 2.854 -7.401 -14.210 1.00 90.75 89 ASN A CA 1
ATOM 681 C C . ASN A 1 89 ? 3.358 -6.780 -12.908 1.00 90.75 89 ASN A C 1
ATOM 683 O O . ASN A 1 89 ? 2.566 -6.460 -12.027 1.00 90.75 89 ASN A O 1
ATOM 687 N N . LYS A 1 90 ? 4.655 -6.485 -12.828 1.00 91.19 90 LYS A N 1
ATOM 688 C CA . LYS A 1 90 ? 5.234 -5.806 -11.672 1.00 91.19 90 LYS A CA 1
ATOM 689 C C . LYS A 1 90 ? 4.665 -4.404 -11.454 1.00 91.19 90 LYS A C 1
ATOM 691 O O . LYS A 1 90 ? 4.312 -4.070 -10.327 1.00 91.19 90 LYS A O 1
ATOM 696 N N . LEU A 1 91 ? 4.513 -3.610 -12.514 1.00 91.62 91 LEU A N 1
ATOM 697 C CA . LEU A 1 91 ? 3.883 -2.291 -12.422 1.00 91.62 91 LEU A CA 1
ATOM 698 C C . LEU A 1 91 ? 2.408 -2.388 -12.013 1.00 91.62 91 LEU A C 1
ATOM 700 O O . LEU A 1 91 ? 1.913 -1.562 -11.243 1.00 91.62 91 LEU A O 1
ATOM 704 N N . ARG A 1 92 ? 1.706 -3.427 -12.478 1.00 92.50 92 ARG A N 1
ATOM 705 C CA . ARG A 1 92 ? 0.348 -3.732 -12.019 1.00 92.50 92 ARG A CA 1
ATOM 706 C C . ARG A 1 92 ? 0.331 -4.063 -10.529 1.00 92.50 92 ARG A C 1
ATOM 708 O O . ARG A 1 92 ? -0.464 -3.465 -9.817 1.00 92.50 92 ARG A O 1
ATOM 715 N N . HIS A 1 93 ? 1.230 -4.913 -10.032 1.00 91.81 93 HIS A N 1
ATOM 716 C CA . HIS A 1 93 ? 1.339 -5.194 -8.596 1.00 91.81 93 HIS A CA 1
ATOM 717 C C . HIS A 1 93 ? 1.615 -3.926 -7.783 1.00 91.81 93 HIS A C 1
ATOM 719 O O . HIS A 1 93 ? 0.917 -3.680 -6.806 1.00 91.81 93 HIS A O 1
ATOM 725 N N . LEU A 1 94 ? 2.553 -3.080 -8.219 1.00 91.69 94 LEU A N 1
ATOM 726 C CA . LEU A 1 94 ? 2.835 -1.792 -7.575 1.00 91.69 94 LEU A CA 1
ATOM 727 C C . LEU A 1 94 ? 1.596 -0.892 -7.526 1.00 91.69 94 LEU A C 1
ATOM 729 O O . LEU A 1 94 ? 1.323 -0.285 -6.497 1.00 91.69 94 LEU A O 1
ATOM 733 N N . SER A 1 95 ? 0.809 -0.865 -8.602 1.00 91.94 95 SER A N 1
ATOM 734 C CA . SER A 1 95 ? -0.449 -0.110 -8.646 1.00 91.94 95 SER A CA 1
ATOM 735 C C . SER A 1 95 ? -1.484 -0.666 -7.664 1.00 91.94 95 SER A C 1
ATOM 737 O O . SER A 1 95 ? -2.186 0.103 -7.014 1.00 91.94 95 SER A O 1
ATOM 739 N N . ILE A 1 96 ? -1.561 -1.993 -7.505 1.00 91.69 96 ILE A N 1
ATOM 740 C CA . ILE A 1 96 ? -2.437 -2.624 -6.507 1.00 91.69 96 ILE A CA 1
ATOM 741 C C . ILE A 1 96 ? -1.997 -2.239 -5.092 1.00 91.69 96 ILE A C 1
ATOM 743 O O . ILE A 1 96 ? -2.855 -1.900 -4.285 1.00 91.69 96 ILE A O 1
ATOM 747 N N . ILE A 1 97 ? -0.692 -2.220 -4.796 1.00 91.00 97 ILE A N 1
ATOM 748 C CA . ILE A 1 97 ? -0.161 -1.767 -3.497 1.00 91.00 97 ILE A CA 1
ATOM 749 C C . ILE A 1 97 ? -0.583 -0.318 -3.216 1.00 91.00 97 ILE A C 1
ATOM 751 O O . ILE A 1 97 ? -1.048 -0.002 -2.120 1.00 91.00 97 ILE A O 1
ATOM 755 N N . SER A 1 98 ? -0.484 0.570 -4.210 1.00 89.81 98 SER A N 1
ATOM 756 C CA . SER A 1 98 ? -0.906 1.972 -4.067 1.00 89.81 98 SER A CA 1
ATOM 757 C C . SER A 1 98 ? -2.400 2.111 -3.798 1.00 89.81 98 SER A C 1
ATOM 759 O O . SER A 1 98 ? -2.815 2.934 -2.982 1.00 89.81 98 SER A O 1
ATOM 761 N N . LEU A 1 99 ? -3.223 1.293 -4.455 1.00 90.69 99 LEU A N 1
ATOM 762 C CA . LEU A 1 99 ? -4.663 1.266 -4.208 1.00 90.69 99 LEU A CA 1
ATOM 763 C C . LEU A 1 99 ? -4.975 0.700 -2.816 1.00 90.69 99 LEU A C 1
ATOM 765 O O . LEU A 1 99 ? -5.773 1.288 -2.086 1.00 90.69 99 LEU A O 1
ATOM 769 N N . ALA A 1 100 ? -4.298 -0.378 -2.417 1.00 90.62 100 ALA A N 1
ATOM 770 C CA . ALA A 1 100 ? -4.429 -1.003 -1.102 1.00 90.62 100 ALA A CA 1
ATOM 771 C C . ALA A 1 100 ? -4.018 -0.073 0.049 1.00 90.62 100 ALA A C 1
ATOM 773 O O . ALA A 1 100 ? -4.570 -0.161 1.143 1.00 90.62 100 ALA A O 1
ATOM 774 N N . SER A 1 101 ? -3.100 0.865 -0.208 1.00 86.75 101 SER A N 1
ATOM 775 C CA . SER A 1 101 ? -2.700 1.883 0.773 1.00 86.75 101 SER A CA 1
ATOM 776 C C . SER A 1 101 ? -3.846 2.834 1.140 1.00 86.75 101 SER A C 1
ATOM 778 O O . SER A 1 101 ? -3.860 3.387 2.235 1.00 86.75 101 SER A O 1
ATOM 780 N N . ASN A 1 102 ? -4.820 3.010 0.241 1.00 85.44 102 ASN A N 1
ATOM 781 C CA . ASN A 1 102 ? -5.954 3.914 0.432 1.00 85.44 102 ASN A CA 1
ATOM 782 C C . ASN A 1 102 ? -7.248 3.176 0.808 1.00 85.44 102 ASN A C 1
ATOM 784 O O . ASN A 1 102 ? -8.089 3.720 1.522 1.00 85.44 102 ASN A O 1
ATOM 788 N N . LEU A 1 103 ? -7.434 1.950 0.310 1.00 89.19 103 LEU A N 1
ATOM 789 C CA . LEU A 1 103 ? -8.665 1.177 0.460 1.00 89.19 103 LEU A CA 1
ATOM 790 C C . LEU A 1 103 ? -8.349 -0.254 0.896 1.00 89.19 103 LEU A C 1
ATOM 792 O O . LEU A 1 103 ? -7.679 -0.991 0.179 1.00 89.19 103 LEU A O 1
ATOM 796 N N . LYS A 1 104 ? -8.916 -0.678 2.032 1.00 89.19 104 LYS A N 1
ATOM 797 C CA . LYS A 1 104 ? -8.784 -2.064 2.514 1.00 89.19 104 LYS A CA 1
ATOM 798 C C . LYS A 1 104 ? -9.532 -3.078 1.652 1.00 89.19 104 LYS A C 1
ATOM 800 O O . LYS A 1 104 ? -9.056 -4.190 1.464 1.00 89.19 104 LYS A O 1
ATOM 805 N N . CYS A 1 105 ? -10.699 -2.703 1.134 1.00 92.75 105 CYS A N 1
ATOM 806 C CA . CYS A 1 105 ? -11.502 -3.554 0.261 1.00 92.75 105 CYS A CA 1
ATOM 807 C C . CYS A 1 105 ? -11.464 -2.968 -1.149 1.00 92.75 105 CYS A C 1
ATOM 809 O O . CYS A 1 105 ? -12.029 -1.901 -1.401 1.00 92.75 105 CYS A O 1
ATOM 811 N N . LEU A 1 106 ? -10.782 -3.650 -2.063 1.00 94.00 106 LEU A N 1
ATOM 812 C CA . LEU A 1 106 ? -10.618 -3.213 -3.443 1.00 94.00 106 LEU A CA 1
ATOM 813 C C . LEU A 1 106 ? -11.631 -3.933 -4.340 1.00 94.00 106 LEU A C 1
ATOM 815 O O . LEU A 1 106 ? -11.528 -5.150 -4.516 1.00 94.00 106 LEU A O 1
ATOM 819 N N . PRO A 1 107 ? -12.599 -3.219 -4.937 1.00 95.06 107 PRO A N 1
ATOM 820 C CA . PRO A 1 107 ? -13.554 -3.833 -5.844 1.00 95.06 107 PRO A CA 1
ATOM 821 C C . PRO A 1 107 ? -12.884 -4.209 -7.171 1.00 95.06 107 PRO A C 1
ATOM 823 O O . PRO A 1 107 ? -12.042 -3.478 -7.701 1.00 95.06 107 PRO A O 1
ATOM 826 N N . TYR A 1 108 ? -13.298 -5.333 -7.756 1.00 94.81 108 TYR A N 1
ATOM 827 C CA . TYR A 1 108 ? -12.734 -5.843 -9.008 1.00 94.81 108 TYR A CA 1
ATOM 828 C C . TYR A 1 108 ? -12.947 -4.872 -10.166 1.00 94.81 108 TYR A C 1
ATOM 830 O O . TYR A 1 108 ? -12.068 -4.736 -11.006 1.00 94.81 108 TYR A O 1
ATOM 838 N N . SER A 1 109 ? -14.065 -4.144 -10.198 1.00 93.25 109 SER A N 1
ATOM 839 C CA . SER A 1 109 ? -14.329 -3.122 -11.218 1.00 93.25 109 SER A CA 1
ATOM 840 C C . SER A 1 109 ? -13.253 -2.031 -11.248 1.00 93.25 109 SER A C 1
ATOM 842 O O . SER A 1 109 ? -12.772 -1.677 -12.324 1.00 93.25 109 SER A O 1
ATOM 844 N N . LEU A 1 110 ? -12.828 -1.550 -10.075 1.00 93.31 110 LEU A N 1
ATOM 845 C CA . LEU A 1 110 ? -11.755 -0.566 -9.951 1.00 93.31 110 LEU A CA 1
ATOM 846 C C . LEU A 1 110 ? -10.424 -1.147 -10.437 1.00 93.31 110 LEU A C 1
ATOM 848 O O . LEU A 1 110 ? -9.725 -0.503 -11.214 1.00 93.31 110 LEU A O 1
ATOM 852 N N . LEU A 1 111 ? -10.092 -2.372 -10.025 1.00 92.75 111 LEU A N 1
ATOM 853 C CA . LEU A 1 111 ? -8.849 -3.035 -10.424 1.00 92.75 111 LEU A CA 1
ATOM 854 C C . LEU A 1 111 ? -8.798 -3.313 -11.931 1.00 92.75 111 LEU A C 1
ATOM 856 O O . LEU A 1 111 ? -7.789 -3.035 -12.571 1.00 92.75 111 LEU A O 1
ATOM 860 N N . LEU A 1 112 ? -9.890 -3.799 -12.524 1.00 93.38 112 LEU A N 1
ATOM 861 C CA . LEU A 1 112 ? -9.985 -4.030 -13.967 1.00 93.38 112 LEU A CA 1
ATOM 862 C C . LEU A 1 112 ? -9.780 -2.731 -14.757 1.00 93.38 112 LEU A C 1
ATOM 864 O O . LEU A 1 112 ? -9.074 -2.740 -15.765 1.00 93.38 112 LEU A O 1
ATOM 868 N N . GLN A 1 113 ? -10.354 -1.620 -14.282 1.00 92.06 113 GLN A N 1
ATOM 869 C CA . GLN A 1 113 ? -10.206 -0.309 -14.910 1.00 92.06 113 GLN A CA 1
ATOM 870 C C . GLN A 1 113 ? -8.779 0.240 -14.773 1.00 92.06 113 GLN A C 1
ATOM 872 O O . GLN A 1 113 ? -8.205 0.677 -15.764 1.00 92.06 113 GLN A O 1
ATOM 877 N N . GLN A 1 114 ? -8.200 0.215 -13.569 1.00 90.19 114 GLN A N 1
ATOM 878 C CA . GLN A 1 114 ? -6.882 0.805 -13.293 1.00 90.19 114 GLN A CA 1
ATOM 879 C C . GLN A 1 114 ? -5.719 -0.014 -13.879 1.00 90.19 114 GLN A C 1
ATOM 881 O O . GLN A 1 114 ? -4.675 0.538 -14.210 1.00 90.19 114 GLN A O 1
ATOM 886 N N . LEU A 1 115 ? -5.880 -1.334 -14.016 1.00 90.38 115 LEU A N 1
ATOM 887 C CA . LEU A 1 115 ? -4.839 -2.244 -14.522 1.00 90.38 115 LEU A CA 1
ATOM 888 C C . LEU A 1 115 ? -5.024 -2.618 -16.006 1.00 90.38 115 LEU A C 1
ATOM 890 O O . LEU A 1 115 ? -4.198 -3.343 -16.577 1.00 90.38 115 LEU A O 1
ATOM 894 N N . GLU A 1 116 ? -6.118 -2.144 -16.610 1.00 89.12 116 GLU A N 1
ATOM 895 C CA . GLU A 1 116 ? -6.582 -2.455 -17.967 1.00 89.12 116 GLU A CA 1
ATOM 896 C C . GLU A 1 116 ? -6.578 -3.950 -18.274 1.00 89.12 116 GLU A C 1
ATOM 898 O O . GLU A 1 116 ? -5.924 -4.440 -19.203 1.00 89.12 116 GLU A O 1
ATOM 903 N N . LEU A 1 117 ? -7.302 -4.689 -17.444 1.00 89.25 117 LEU A N 1
ATOM 904 C CA . LEU A 1 117 ? -7.468 -6.128 -17.584 1.00 89.25 117 LEU A CA 1
ATOM 905 C C . LEU A 1 117 ? -8.794 -6.428 -18.273 1.00 89.25 117 LEU A C 1
ATOM 907 O O . LEU A 1 117 ? -9.811 -5.781 -18.027 1.00 89.25 117 LEU A O 1
ATOM 911 N N . LYS A 1 118 ? -8.781 -7.420 -19.166 1.00 87.75 118 LYS A N 1
ATOM 912 C CA . LYS A 1 118 ? -9.947 -7.747 -19.999 1.00 87.75 118 LYS A CA 1
ATOM 913 C C . LYS A 1 118 ? -10.951 -8.634 -19.280 1.00 87.75 118 LYS A C 1
ATOM 915 O O . LYS A 1 118 ? -12.131 -8.621 -19.617 1.00 87.75 118 LYS A O 1
ATOM 920 N N . ASN A 1 119 ? -10.480 -9.449 -18.343 1.00 91.00 119 ASN A N 1
ATOM 921 C CA . ASN A 1 119 ? -11.295 -10.438 -17.662 1.00 91.00 119 ASN A CA 1
ATOM 922 C C . ASN A 1 119 ? -10.879 -10.584 -16.194 1.00 91.00 119 ASN A C 1
ATOM 924 O O . ASN A 1 119 ? -9.767 -10.245 -15.793 1.00 91.00 119 ASN A O 1
ATOM 928 N N . VAL A 1 120 ? -11.812 -11.113 -15.402 1.00 91.94 120 VAL A N 1
ATOM 929 C CA . VAL A 1 120 ? -11.617 -11.374 -13.971 1.00 91.94 120 VAL A CA 1
ATOM 930 C C . VAL A 1 120 ? -10.560 -12.455 -13.743 1.00 91.94 120 VAL A C 1
ATOM 932 O O . VAL A 1 120 ? -9.854 -12.405 -12.747 1.00 91.94 120 VAL A O 1
ATOM 935 N N . ARG A 1 121 ? -10.395 -13.395 -14.681 1.00 92.50 121 ARG A N 1
ATOM 936 C CA . ARG A 1 121 ? -9.433 -14.492 -14.544 1.00 92.50 121 ARG A CA 1
ATOM 937 C C . ARG A 1 121 ? -7.989 -13.990 -14.484 1.00 92.50 121 ARG A C 1
ATOM 939 O O . ARG A 1 121 ? -7.261 -14.357 -13.576 1.00 92.50 121 ARG A O 1
ATOM 946 N N . GLU A 1 122 ? -7.615 -13.104 -15.400 1.00 92.56 122 GLU A N 1
ATOM 947 C CA . GLU A 1 122 ? -6.308 -12.443 -15.427 1.00 92.56 122 GLU A CA 1
ATOM 948 C C . GLU A 1 122 ? -6.075 -11.605 -14.166 1.00 92.56 122 GLU A C 1
ATOM 950 O O . GLU A 1 122 ? -4.957 -11.557 -13.660 1.00 92.56 122 GLU A O 1
ATOM 955 N N . LEU A 1 123 ? -7.123 -10.960 -13.641 1.00 93.44 123 LEU A N 1
ATOM 956 C CA . LEU A 1 123 ? -7.037 -10.229 -12.378 1.00 93.44 123 LEU A CA 1
ATOM 957 C C . LEU A 1 123 ? -6.782 -11.171 -11.198 1.00 93.44 123 LEU A C 1
ATOM 959 O O . LEU A 1 123 ? -5.894 -10.903 -10.396 1.00 93.44 123 LEU A O 1
ATOM 963 N N . GLU A 1 124 ? -7.538 -12.262 -11.091 1.00 93.44 124 GLU A N 1
ATOM 964 C CA . GLU A 1 124 ? -7.362 -13.259 -10.034 1.00 93.44 124 GLU A CA 1
ATOM 965 C C . GLU A 1 124 ? -5.977 -13.906 -10.110 1.00 93.44 124 GLU A C 1
ATOM 967 O O . GLU A 1 124 ? -5.312 -13.997 -9.086 1.00 93.44 124 GLU A O 1
ATOM 972 N N . ASP A 1 125 ? -5.502 -14.278 -11.301 1.00 93.56 125 ASP A N 1
ATOM 973 C CA . ASP A 1 125 ? -4.172 -14.866 -11.477 1.00 93.56 125 ASP A CA 1
ATOM 974 C C . ASP A 1 125 ? -3.060 -13.874 -11.054 1.00 93.56 125 ASP A C 1
ATOM 976 O O . ASP A 1 125 ? -2.115 -14.273 -10.374 1.00 93.56 125 ASP A O 1
ATOM 980 N N . LEU A 1 126 ? -3.206 -12.570 -11.343 1.00 92.62 126 LEU A N 1
ATOM 981 C CA . LEU A 1 126 ? -2.285 -11.522 -10.865 1.00 92.62 126 LEU A CA 1
ATOM 982 C C . LEU A 1 126 ? -2.351 -11.304 -9.347 1.00 92.62 126 LEU A C 1
ATOM 984 O O . LEU A 1 126 ? -1.326 -11.071 -8.709 1.00 92.62 126 LEU A O 1
ATOM 988 N N . LEU A 1 127 ? -3.546 -11.335 -8.755 1.00 92.69 127 LEU A N 1
ATOM 989 C CA . LEU A 1 127 ? -3.708 -11.211 -7.305 1.00 92.69 127 LEU A CA 1
ATOM 990 C C . LEU A 1 127 ? -3.117 -12.426 -6.588 1.00 92.69 127 LEU A C 1
ATOM 992 O O . LEU A 1 127 ? -2.442 -12.267 -5.576 1.00 92.69 127 LEU A O 1
ATOM 996 N N . ILE A 1 128 ? -3.321 -13.624 -7.137 1.00 93.06 128 ILE A N 1
ATOM 997 C CA . ILE A 1 128 ? -2.718 -14.861 -6.647 1.00 93.06 128 ILE A CA 1
ATOM 998 C C . ILE A 1 128 ? -1.195 -14.746 -6.724 1.00 93.06 128 ILE A C 1
ATOM 1000 O O . ILE A 1 128 ? -0.537 -14.942 -5.711 1.00 93.06 128 ILE A O 1
ATOM 1004 N N . GLU A 1 129 ? -0.624 -14.350 -7.863 1.00 91.38 129 GLU A N 1
ATOM 1005 C CA . GLU A 1 129 ? 0.825 -14.130 -7.994 1.00 91.38 129 GLU A CA 1
ATOM 1006 C C . GLU A 1 129 ? 1.358 -13.158 -6.929 1.00 91.38 129 GLU A C 1
ATOM 1008 O O . GLU A 1 129 ? 2.368 -13.441 -6.279 1.00 91.38 129 GLU A O 1
ATOM 1013 N N . ALA A 1 130 ? 0.644 -12.056 -6.683 1.00 90.50 130 ALA A N 1
ATOM 1014 C CA . ALA A 1 130 ? 1.033 -11.073 -5.679 1.00 90.50 130 ALA A CA 1
ATOM 1015 C C . ALA A 1 130 ? 0.997 -11.623 -4.244 1.00 90.50 130 ALA A C 1
ATOM 1017 O O . ALA A 1 130 ? 1.883 -11.304 -3.449 1.00 90.50 130 ALA A O 1
ATOM 1018 N N . VAL A 1 131 ? 0.013 -12.466 -3.920 1.00 90.94 131 VAL A N 1
ATOM 1019 C CA . VAL A 1 131 ? -0.074 -13.155 -2.623 1.00 90.94 131 VAL A CA 1
ATOM 1020 C C . VAL A 1 131 ? 1.039 -14.192 -2.481 1.00 90.94 131 VAL A C 1
ATOM 1022 O O . VAL A 1 131 ? 1.686 -14.260 -1.444 1.00 90.94 131 VAL A O 1
ATOM 1025 N N . TYR A 1 132 ? 1.316 -14.964 -3.532 1.00 89.75 132 TYR A N 1
ATOM 1026 C CA . TYR A 1 132 ? 2.381 -15.972 -3.532 1.00 89.75 132 TYR A CA 1
ATOM 1027 C C . TYR A 1 132 ? 3.784 -15.369 -3.401 1.00 89.75 132 TYR A C 1
ATOM 1029 O O . TYR A 1 132 ? 4.686 -16.029 -2.891 1.00 89.75 132 TYR A O 1
ATOM 1037 N N . CYS A 1 133 ? 3.974 -14.133 -3.861 1.00 87.12 133 CYS A N 1
ATOM 1038 C CA . CYS A 1 133 ? 5.228 -13.397 -3.724 1.00 87.12 133 CYS A CA 1
ATOM 1039 C C . CYS A 1 133 ? 5.310 -12.570 -2.426 1.00 87.12 133 CYS A C 1
ATOM 1041 O O . CYS A 1 133 ? 6.205 -11.732 -2.316 1.00 87.12 133 CYS A O 1
ATOM 1043 N N . ASP A 1 134 ? 4.376 -12.758 -1.484 1.00 88.00 134 ASP A N 1
ATOM 1044 C CA . ASP A 1 134 ? 4.267 -12.012 -0.221 1.00 88.00 134 ASP A CA 1
ATOM 1045 C C . ASP A 1 134 ? 4.197 -10.481 -0.397 1.00 88.00 134 ASP A C 1
ATOM 1047 O O . ASP A 1 134 ? 4.539 -9.712 0.501 1.00 88.00 134 ASP A O 1
ATOM 1051 N N . ILE A 1 135 ? 3.731 -10.011 -1.559 1.00 88.50 135 ILE A N 1
ATOM 1052 C CA . ILE A 1 135 ? 3.570 -8.578 -1.846 1.00 88.50 135 ILE A CA 1
ATOM 1053 C C . ILE A 1 135 ? 2.336 -8.039 -1.125 1.00 88.50 135 ILE A C 1
ATOM 1055 O O . ILE A 1 135 ? 2.328 -6.915 -0.620 1.00 88.50 135 ILE A O 1
ATOM 1059 N N . ILE A 1 136 ? 1.271 -8.838 -1.125 1.00 90.94 136 ILE A N 1
ATOM 1060 C CA . ILE A 1 136 ? -0.029 -8.505 -0.555 1.00 90.94 136 ILE A CA 1
ATOM 1061 C C . ILE A 1 136 ? -0.467 -9.690 0.295 1.00 90.94 136 ILE A C 1
ATOM 1063 O O . ILE A 1 136 ? -0.456 -10.826 -0.167 1.00 90.94 136 ILE A O 1
ATOM 1067 N N . GLN A 1 137 ? -0.899 -9.423 1.518 1.00 91.50 137 GLN A N 1
ATOM 1068 C CA . GLN A 1 137 ? -1.598 -10.390 2.352 1.00 91.50 137 GLN A CA 1
ATOM 1069 C C . GLN A 1 137 ? -3.064 -9.991 2.405 1.00 91.50 137 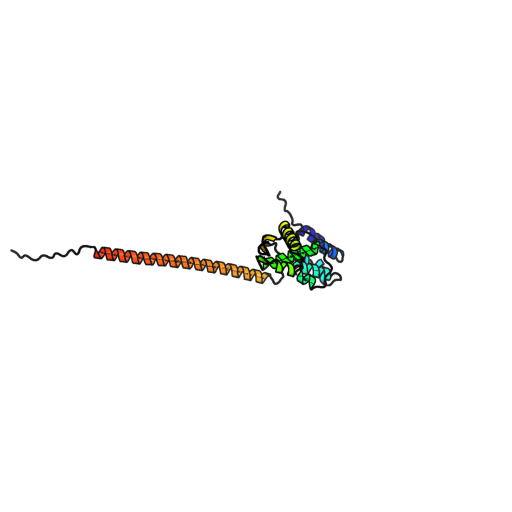GLN A C 1
ATOM 1071 O O . GLN A 1 137 ? -3.398 -8.829 2.648 1.00 91.50 137 GLN A O 1
ATOM 1076 N N . GLY A 1 138 ? 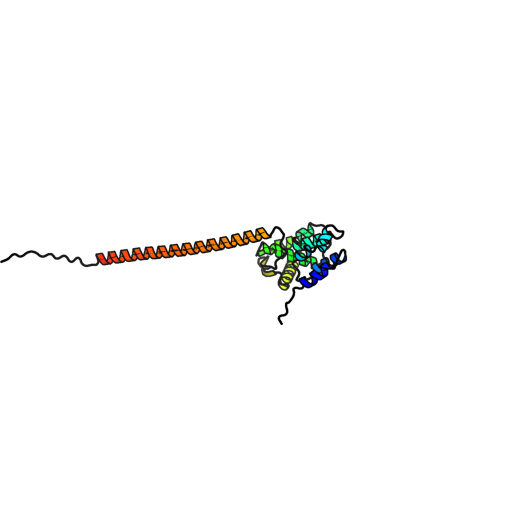-3.942 -10.944 2.129 1.00 91.00 138 GLY A N 1
ATOM 1077 C CA . GLY A 1 138 ? -5.359 -10.666 2.006 1.00 91.00 138 GLY A CA 1
ATOM 1078 C C . GLY A 1 138 ? -6.152 -11.859 1.501 1.00 91.00 138 GLY A C 1
ATOM 1079 O O . GLY A 1 138 ? -5.620 -12.956 1.307 1.00 91.00 138 GLY A O 1
ATOM 1080 N N . LYS A 1 139 ? -7.446 -11.640 1.278 1.00 91.62 139 LYS A N 1
ATOM 1081 C CA . LYS A 1 139 ? -8.393 -12.658 0.822 1.00 91.62 139 LYS A CA 1
ATOM 1082 C C . LYS A 1 139 ? -9.173 -12.167 -0.384 1.00 91.62 139 LYS A C 1
ATOM 1084 O O . LYS A 1 139 ? -9.645 -11.035 -0.430 1.00 91.62 139 LYS A O 1
ATOM 1089 N N . LEU A 1 140 ? -9.334 -13.053 -1.361 1.00 93.38 140 LEU A N 1
ATOM 1090 C CA . LEU A 1 140 ? -10.184 -12.807 -2.516 1.00 93.38 140 LEU A CA 1
ATOM 1091 C C . LEU A 1 140 ? -11.622 -13.191 -2.152 1.00 93.38 140 LEU A C 1
ATOM 1093 O O . LEU A 1 140 ? -11.904 -14.353 -1.859 1.00 93.38 140 LEU A O 1
ATOM 1097 N N . ASP A 1 141 ? -12.530 -12.221 -2.193 1.00 92.56 141 ASP A N 1
ATOM 1098 C CA . ASP A 1 141 ? -13.965 -12.424 -2.025 1.00 92.56 141 ASP A CA 1
ATOM 1099 C C . ASP A 1 141 ? -14.649 -12.367 -3.393 1.00 92.56 141 ASP A C 1
ATOM 1101 O O . ASP A 1 141 ? -15.126 -11.330 -3.868 1.00 92.56 141 ASP A O 1
ATOM 1105 N N . GLN A 1 142 ? -14.701 -13.530 -4.038 1.00 90.44 142 GLN A N 1
ATOM 1106 C CA . GLN A 1 142 ? -15.304 -13.670 -5.359 1.00 90.44 142 GLN A CA 1
ATOM 1107 C C . GLN A 1 142 ? -16.822 -13.417 -5.344 1.00 90.44 142 GLN A C 1
ATOM 1109 O O . GLN A 1 142 ? -17.383 -13.007 -6.361 1.00 90.44 142 GLN A O 1
ATOM 1114 N N . ARG A 1 143 ? -17.503 -13.616 -4.202 1.00 92.56 143 ARG A N 1
ATOM 1115 C CA . ARG A 1 143 ? -18.954 -13.400 -4.083 1.00 92.56 143 ARG A CA 1
ATOM 1116 C C . ARG A 1 143 ? -19.291 -11.917 -4.170 1.00 92.56 143 ARG A C 1
ATOM 1118 O O . ARG A 1 143 ? -20.230 -11.558 -4.875 1.00 92.56 143 ARG A O 1
ATOM 1125 N N . ASN A 1 144 ? -18.539 -11.083 -3.459 1.00 92.12 144 ASN A N 1
ATOM 1126 C CA . ASN A 1 144 ? -18.729 -9.633 -3.464 1.00 92.12 144 ASN A CA 1
ATOM 1127 C C . ASN A 1 144 ? -17.880 -8.921 -4.531 1.00 92.12 144 ASN A C 1
ATOM 1129 O O . ASN A 1 144 ? -17.932 -7.699 -4.625 1.00 92.12 144 ASN A O 1
ATOM 1133 N N . GLN A 1 145 ? -17.135 -9.674 -5.352 1.00 93.56 145 GLN A N 1
ATOM 1134 C CA . GLN A 1 145 ? -16.250 -9.153 -6.399 1.00 93.56 145 GLN A CA 1
ATOM 1135 C C . GLN A 1 145 ? -15.244 -8.130 -5.854 1.00 93.56 145 GLN A C 1
ATOM 1137 O O . GLN A 1 145 ? -15.070 -7.045 -6.413 1.00 93.56 145 GLN A O 1
ATOM 1142 N N . GLN A 1 146 ? -14.596 -8.470 -4.743 1.00 94.06 146 GLN A N 1
ATOM 1143 C CA . GLN A 1 146 ? -13.619 -7.612 -4.080 1.00 94.06 146 GLN A CA 1
ATOM 1144 C C . GLN A 1 146 ? -12.435 -8.420 -3.548 1.00 94.06 146 GLN A C 1
ATOM 1146 O O . GLN A 1 146 ? -12.514 -9.633 -3.358 1.00 94.06 146 GLN A O 1
ATOM 1151 N N . VAL A 1 147 ? -11.315 -7.747 -3.315 1.00 93.88 147 VAL A N 1
ATOM 1152 C CA . VAL A 1 147 ? -10.183 -8.294 -2.565 1.00 93.88 147 VAL A CA 1
ATOM 1153 C C . VAL A 1 147 ? -10.016 -7.492 -1.284 1.00 93.88 147 VAL A C 1
ATOM 1155 O O . VAL A 1 147 ? -9.970 -6.263 -1.307 1.00 93.88 147 VAL A O 1
ATOM 1158 N N . GLU A 1 148 ? -9.972 -8.200 -0.165 1.00 93.88 148 GLU A N 1
ATOM 1159 C CA . GLU A 1 148 ? -9.681 -7.637 1.146 1.00 93.88 148 GLU A CA 1
ATOM 1160 C C . GLU A 1 148 ? -8.175 -7.718 1.361 1.00 93.88 148 GLU A C 1
ATOM 1162 O O . GLU A 1 148 ? -7.605 -8.807 1.316 1.00 93.88 148 GLU A O 1
ATOM 1167 N N . VAL A 1 149 ? -7.531 -6.571 1.548 1.00 93.50 149 VAL A N 1
ATOM 1168 C CA . VAL A 1 149 ? -6.093 -6.465 1.786 1.00 93.50 149 VAL A CA 1
ATOM 1169 C C . VAL A 1 149 ? -5.857 -6.145 3.257 1.00 93.50 149 VAL A C 1
ATOM 1171 O O . VAL A 1 149 ? -6.275 -5.099 3.755 1.00 93.50 149 VAL A O 1
ATOM 1174 N N . ASP A 1 150 ? -5.173 -7.057 3.942 1.00 89.56 150 ASP A N 1
ATOM 1175 C CA . ASP A 1 150 ? -4.810 -6.931 5.352 1.00 89.56 150 ASP A CA 1
ATOM 1176 C C . ASP A 1 150 ? -3.514 -6.131 5.507 1.00 89.56 150 ASP A C 1
ATOM 1178 O O . ASP A 1 150 ? -3.438 -5.196 6.307 1.00 89.56 150 ASP A O 1
ATOM 1182 N N . CYS A 1 151 ? -2.500 -6.466 4.707 1.00 86.31 151 CYS A N 1
ATOM 1183 C CA . CYS A 1 151 ? -1.273 -5.687 4.611 1.00 86.31 151 CYS A CA 1
ATOM 1184 C C . CYS A 1 151 ? -0.627 -5.818 3.233 1.00 86.31 151 CYS A C 1
ATOM 1186 O O . CYS A 1 151 ? -0.786 -6.818 2.535 1.00 86.31 151 CYS A O 1
ATOM 1188 N N . SER A 1 152 ? 0.149 -4.810 2.859 1.00 87.81 152 SER A N 1
ATOM 1189 C CA . SER A 1 152 ? 0.947 -4.799 1.638 1.00 87.81 152 SER A CA 1
ATOM 1190 C C . SER A 1 152 ? 2.385 -4.421 1.953 1.00 87.81 152 SER A C 1
ATOM 1192 O O . SER A 1 152 ? 2.654 -3.715 2.928 1.00 87.81 152 SER A O 1
ATOM 1194 N N . VAL A 1 153 ? 3.311 -4.857 1.106 1.00 86.12 153 VAL A N 1
ATOM 1195 C CA . VAL A 1 153 ? 4.697 -4.390 1.139 1.00 86.12 153 VAL A CA 1
ATOM 1196 C C . VAL A 1 153 ? 4.728 -2.875 0.938 1.00 86.12 153 VAL A C 1
ATOM 1198 O O . VAL A 1 153 ? 3.962 -2.325 0.145 1.00 86.12 153 VAL A O 1
ATOM 1201 N N . GLY A 1 154 ? 5.608 -2.199 1.678 1.00 79.94 154 GLY A N 1
ATOM 1202 C CA . GLY A 1 154 ? 5.821 -0.764 1.528 1.00 79.94 154 GLY A CA 1
ATOM 1203 C C . GLY A 1 154 ? 6.364 -0.438 0.139 1.00 79.94 154 GLY A C 1
ATOM 1204 O O . GLY A 1 154 ? 7.364 -1.015 -0.291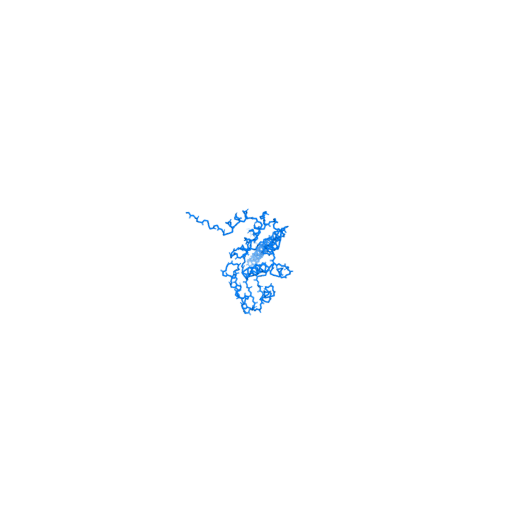 1.00 79.94 154 GLY A O 1
ATOM 1205 N N . ARG A 1 155 ? 5.697 0.487 -0.552 1.00 83.06 155 ARG A N 1
ATOM 1206 C CA . ARG A 1 155 ? 6.208 1.106 -1.778 1.00 83.06 155 ARG A CA 1
ATOM 1207 C C . ARG A 1 155 ? 7.110 2.292 -1.426 1.00 83.06 155 ARG A C 1
ATOM 1209 O O . ARG A 1 155 ? 7.046 2.807 -0.310 1.00 83.06 155 ARG A O 1
ATOM 1216 N N . ASP A 1 156 ? 7.926 2.715 -2.387 1.00 80.25 156 ASP A N 1
ATOM 1217 C CA . ASP A 1 156 ? 8.708 3.946 -2.308 1.00 80.25 156 ASP A CA 1
ATOM 1218 C C . ASP A 1 156 ? 7.850 5.145 -1.889 1.00 80.25 156 ASP A C 1
ATOM 1220 O O . ASP A 1 156 ? 6.754 5.364 -2.411 1.00 80.25 156 ASP A O 1
ATOM 1224 N N . LEU A 1 157 ? 8.378 5.917 -0.938 1.00 74.31 157 LEU A N 1
ATOM 1225 C CA . LEU A 1 157 ? 7.746 7.125 -0.426 1.00 74.31 157 LEU A CA 1
ATOM 1226 C C . LEU A 1 157 ? 8.179 8.324 -1.255 1.00 74.31 157 LEU A C 1
ATOM 1228 O O . LEU A 1 157 ? 9.374 8.605 -1.377 1.00 74.31 157 LEU A O 1
ATOM 1232 N N . GLY A 1 158 ? 7.209 9.061 -1.784 1.00 72.00 158 GLY A N 1
ATOM 1233 C CA . GLY A 1 158 ? 7.472 10.339 -2.425 1.00 72.00 158 GLY A CA 1
ATOM 1234 C C . GLY A 1 158 ? 8.026 11.363 -1.423 1.00 72.00 158 GLY A C 1
ATOM 1235 O O . GLY A 1 158 ? 7.679 11.335 -0.238 1.00 72.00 158 GLY A O 1
ATOM 1236 N N . PRO A 1 159 ? 8.824 12.346 -1.881 1.00 68.50 159 PRO A N 1
ATOM 1237 C CA . PRO A 1 159 ? 9.425 13.361 -1.008 1.00 68.50 159 PRO A CA 1
ATOM 1238 C C . PRO A 1 159 ? 8.395 14.209 -0.234 1.00 68.50 159 PRO A C 1
ATOM 1240 O O . PRO A 1 159 ? 8.731 14.803 0.786 1.00 68.50 159 PRO A O 1
ATOM 1243 N N . ASN A 1 160 ? 7.135 14.232 -0.683 1.00 72.69 160 ASN A N 1
ATOM 1244 C CA . ASN A 1 160 ? 6.041 14.991 -0.070 1.00 72.69 160 ASN A CA 1
ATOM 1245 C C . ASN A 1 160 ? 5.068 14.130 0.756 1.00 72.69 160 ASN A C 1
ATOM 1247 O O . ASN A 1 160 ? 4.088 14.659 1.274 1.00 72.69 160 ASN A O 1
ATOM 1251 N N . GLU A 1 161 ? 5.298 12.821 0.884 1.00 79.69 161 GLU A N 1
ATOM 1252 C CA . GLU A 1 161 ? 4.376 11.916 1.589 1.00 79.69 161 GLU A CA 1
ATOM 1253 C C . GLU A 1 161 ? 4.709 11.765 3.080 1.00 79.69 161 GLU A C 1
ATOM 1255 O O . GLU A 1 161 ? 3.828 11.461 3.883 1.00 79.69 161 GLU A O 1
ATOM 1260 N N . LEU A 1 162 ? 5.951 12.059 3.484 1.00 86.81 162 L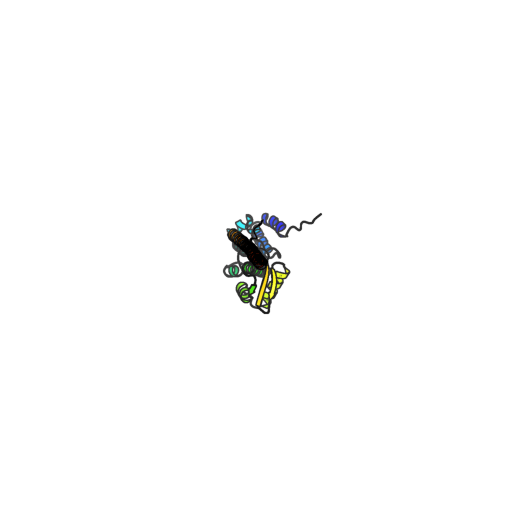EU A N 1
ATOM 1261 C CA . LEU A 1 162 ? 6.385 11.985 4.884 1.00 86.81 162 LEU A CA 1
ATOM 1262 C C . LEU A 1 162 ? 5.533 12.858 5.833 1.00 86.81 162 LEU A C 1
ATOM 1264 O O . LEU A 1 162 ? 5.112 12.348 6.874 1.00 86.81 162 LEU A O 1
ATOM 1268 N N . PRO A 1 163 ? 5.220 14.134 5.516 1.00 89.12 163 PRO A N 1
ATOM 1269 C CA . PRO A 1 163 ? 4.374 14.955 6.383 1.00 89.12 163 PRO A CA 1
ATOM 1270 C C . PRO A 1 163 ? 2.960 14.386 6.541 1.00 89.12 163 PRO A C 1
ATOM 1272 O O . PRO A 1 163 ? 2.394 14.461 7.630 1.00 89.12 163 PRO A O 1
ATOM 1275 N N . ASN A 1 164 ? 2.413 13.772 5.487 1.00 87.88 164 ASN A N 1
ATOM 1276 C CA . ASN A 1 164 ? 1.091 13.148 5.534 1.00 87.88 164 ASN A CA 1
ATOM 1277 C C . ASN A 1 164 ? 1.090 11.952 6.491 1.00 87.88 164 ASN A C 1
ATOM 1279 O O . ASN A 1 164 ? 0.206 11.858 7.336 1.00 87.88 164 ASN A O 1
ATOM 1283 N N . ILE A 1 165 ? 2.118 11.096 6.431 1.00 88.44 165 ILE A N 1
ATOM 1284 C CA . ILE A 1 165 ? 2.271 9.956 7.352 1.00 88.44 165 ILE A CA 1
ATOM 1285 C C . ILE A 1 165 ? 2.334 10.439 8.804 1.00 88.44 165 ILE A C 1
ATOM 1287 O O . ILE A 1 165 ? 1.660 9.883 9.671 1.00 88.44 165 ILE A O 1
ATOM 1291 N N . ILE A 1 166 ? 3.111 11.494 9.071 1.00 92.00 166 ILE A N 1
ATOM 1292 C CA . ILE A 1 166 ? 3.212 12.085 10.411 1.00 92.00 166 ILE A CA 1
ATOM 1293 C C . ILE A 1 166 ? 1.843 12.595 10.876 1.00 92.00 166 ILE A C 1
ATOM 1295 O O . ILE A 1 166 ? 1.451 12.308 12.007 1.00 92.00 166 ILE A O 1
ATOM 1299 N N . SER A 1 167 ? 1.103 13.302 10.014 1.00 94.12 167 SER A N 1
ATOM 1300 C CA . SER A 1 167 ? -0.242 13.799 10.335 1.00 94.12 167 SER A CA 1
ATOM 1301 C C . SER A 1 167 ? -1.198 12.660 10.672 1.00 94.12 167 SER A C 1
ATOM 1303 O O . SER A 1 167 ? -1.822 12.681 11.728 1.00 94.12 167 SER A O 1
ATOM 1305 N N . THR A 1 168 ? -1.266 11.622 9.834 1.00 91.69 168 THR A N 1
ATOM 1306 C CA . THR A 1 168 ? -2.174 10.485 10.044 1.00 91.69 168 THR A CA 1
ATOM 1307 C C . THR A 1 168 ? -1.848 9.717 11.325 1.00 91.69 168 THR A C 1
ATOM 1309 O O . THR A 1 168 ? -2.755 9.336 12.064 1.00 91.69 168 THR A O 1
ATOM 1312 N N . LEU A 1 169 ? -0.563 9.512 11.633 1.00 94.50 169 LEU A N 1
ATOM 1313 C CA . LEU A 1 169 ? -0.151 8.890 12.894 1.00 94.50 169 LEU A CA 1
ATOM 1314 C C . LEU A 1 169 ? -0.518 9.760 14.096 1.00 94.50 169 LEU A C 1
ATOM 1316 O O . LEU A 1 169 ? -0.975 9.236 15.111 1.00 94.50 169 LEU A O 1
ATOM 1320 N N . HIS A 1 170 ? -0.350 11.077 13.986 1.00 96.75 170 HIS A N 1
ATOM 1321 C CA . HIS A 1 170 ? -0.724 11.993 15.054 1.00 96.75 170 HIS A CA 1
ATOM 1322 C C . HIS A 1 170 ? -2.238 11.993 15.296 1.00 96.75 170 HIS A C 1
ATOM 1324 O O . HIS A 1 170 ? -2.664 11.833 16.437 1.00 96.75 170 HIS A O 1
ATOM 1330 N N . GLU A 1 171 ? -3.043 12.065 14.234 1.00 96.94 171 GLU A N 1
ATOM 1331 C CA . GLU A 1 171 ? -4.504 11.952 14.298 1.00 96.94 171 GLU A CA 1
ATOM 1332 C C . GLU A 1 171 ? -4.943 10.638 14.952 1.00 96.94 171 GLU A C 1
ATOM 1334 O O . GLU A 1 171 ? -5.847 10.630 15.790 1.00 96.94 171 GLU A O 1
ATOM 1339 N N . TRP A 1 172 ? -4.277 9.529 14.625 1.00 96.31 172 TRP A N 1
ATOM 1340 C CA . TRP A 1 172 ? -4.564 8.238 15.239 1.00 96.31 172 TRP A CA 1
ATOM 1341 C C . TRP A 1 172 ? -4.217 8.206 16.734 1.00 96.31 172 TRP A C 1
ATOM 1343 O O . TRP A 1 172 ? -5.028 7.728 17.533 1.00 96.31 172 TRP A O 1
ATOM 1353 N N . CYS A 1 173 ? -3.069 8.761 17.135 1.00 97.12 173 CYS A N 1
ATOM 1354 C CA . CYS A 1 173 ? -2.692 8.891 18.545 1.00 97.12 173 CYS A CA 1
ATOM 1355 C C . CYS A 1 173 ? -3.704 9.743 19.318 1.00 97.12 173 CYS A C 1
ATOM 1357 O O . CYS A 1 173 ? -4.229 9.294 20.336 1.00 97.12 173 CYS A O 1
ATOM 1359 N N . THR A 1 174 ? -4.049 10.925 18.804 1.00 97.56 174 THR A N 1
ATOM 1360 C CA . THR A 1 174 ? -5.038 11.813 19.429 1.00 97.56 174 THR A CA 1
ATOM 1361 C C . THR A 1 174 ? -6.419 11.161 19.501 1.00 97.56 174 THR A C 1
ATOM 1363 O O . THR A 1 174 ? -7.118 11.300 20.504 1.00 97.56 174 THR A O 1
ATOM 1366 N N . GLY A 1 175 ? -6.812 10.392 18.481 1.00 97.56 175 GLY A N 1
ATOM 1367 C CA . GLY A 1 175 ? -8.038 9.595 18.510 1.00 97.56 175 GLY A CA 1
ATOM 1368 C C . GLY A 1 175 ? -8.033 8.550 19.630 1.00 97.56 175 GLY A C 1
ATOM 1369 O O . GLY A 1 175 ? -9.017 8.427 20.362 1.00 97.56 175 GLY A O 1
ATOM 1370 N N . CYS A 1 176 ? -6.921 7.832 19.811 1.00 97.69 176 CYS A N 1
ATOM 1371 C CA . CYS A 1 176 ? -6.759 6.872 20.906 1.00 97.69 176 CYS A CA 1
ATOM 1372 C C . CYS A 1 176 ? -6.811 7.555 22.280 1.00 97.69 176 CYS A C 1
ATOM 1374 O O . CYS A 1 176 ? -7.512 7.077 23.172 1.00 97.69 176 CYS A O 1
ATOM 1376 N N . GLU A 1 177 ? -6.123 8.685 22.444 1.00 97.56 177 GLU A N 1
ATOM 1377 C CA . GLU A 1 177 ? -6.133 9.479 23.679 1.00 97.56 177 GLU A CA 1
ATOM 1378 C C . GLU A 1 177 ? -7.542 9.969 24.026 1.00 97.56 177 GLU A C 1
ATOM 1380 O O . GLU A 1 177 ? -7.983 9.819 25.163 1.00 97.56 177 GLU A O 1
ATOM 1385 N N . ALA A 1 178 ? -8.299 10.468 23.045 1.00 97.44 178 ALA A N 1
ATOM 1386 C CA . ALA A 1 178 ? -9.671 10.920 23.258 1.00 97.44 178 ALA A CA 1
ATOM 1387 C C . ALA A 1 178 ? -10.597 9.783 23.724 1.00 97.44 178 ALA A C 1
ATOM 1389 O O . ALA A 1 178 ? -11.414 9.978 24.628 1.00 97.44 178 ALA A O 1
ATOM 1390 N N . VAL A 1 179 ? -10.463 8.585 23.143 1.00 98.12 179 VAL A N 1
ATOM 1391 C CA . VAL A 1 179 ? -11.224 7.400 23.575 1.00 98.12 179 VAL A CA 1
ATOM 1392 C C . VAL A 1 179 ? -10.834 6.991 24.996 1.00 98.12 179 VAL A C 1
ATOM 1394 O O . VAL A 1 179 ? -11.719 6.714 25.807 1.00 98.12 179 VAL A O 1
ATOM 1397 N N . LEU A 1 180 ? -9.539 6.989 25.322 1.00 97.81 180 LEU A N 1
ATOM 1398 C CA . LEU A 1 180 ? -9.049 6.666 26.664 1.00 97.81 180 LEU A CA 1
ATOM 1399 C C . LEU A 1 180 ? -9.568 7.659 27.710 1.00 97.81 180 LEU A C 1
ATOM 1401 O O . LEU A 1 180 ? -10.166 7.228 28.695 1.00 97.81 180 LEU A O 1
ATOM 1405 N N . CYS A 1 181 ? -9.456 8.966 27.461 1.00 97.19 181 CYS A N 1
ATOM 1406 C CA . CYS A 1 181 ? -10.017 9.993 28.342 1.00 97.19 181 CYS A CA 1
ATOM 1407 C C . CYS A 1 181 ? -11.536 9.839 28.497 1.00 97.19 181 CYS A C 1
ATOM 1409 O O . CYS A 1 181 ? -12.064 9.933 29.605 1.00 97.19 181 CYS A O 1
ATOM 1411 N N . GLY A 1 182 ? -12.248 9.531 27.409 1.00 97.50 182 GLY A N 1
ATOM 1412 C CA . GLY A 1 182 ? -13.678 9.242 27.459 1.00 97.50 182 GLY A CA 1
ATOM 1413 C C . GLY A 1 182 ? -14.010 8.069 28.386 1.00 97.50 182 GLY A C 1
ATOM 1414 O O . GLY A 1 182 ? -14.950 8.157 29.176 1.00 97.50 182 GLY A O 1
ATOM 1415 N N . ILE A 1 183 ? -13.228 6.986 28.343 1.00 97.69 183 ILE A N 1
ATOM 1416 C CA . ILE A 1 183 ? -13.395 5.828 29.233 1.00 97.69 183 ILE A CA 1
ATOM 1417 C C . ILE A 1 183 ? -13.109 6.215 30.689 1.00 97.69 183 ILE A C 1
ATOM 1419 O O . ILE A 1 183 ? -13.906 5.888 31.570 1.00 97.69 183 ILE A O 1
ATOM 1423 N N . GLU A 1 184 ? -12.021 6.937 30.953 1.00 97.62 184 GLU A N 1
ATOM 1424 C CA . GLU A 1 184 ? -11.659 7.407 32.297 1.00 97.62 184 GLU A CA 1
ATOM 1425 C C . GLU A 1 184 ? -12.755 8.290 32.909 1.00 97.62 184 GLU A C 1
ATOM 1427 O O . GLU A 1 184 ? -13.129 8.119 34.075 1.00 97.62 184 GLU A O 1
ATOM 1432 N N . GLU A 1 185 ? -13.351 9.177 32.110 1.00 97.38 185 GLU A N 1
ATOM 1433 C CA . GLU A 1 185 ? -14.497 9.978 32.529 1.00 97.38 185 GLU A CA 1
ATOM 1434 C C . GLU A 1 185 ? -15.714 9.118 32.870 1.00 97.38 185 GLU A C 1
ATOM 1436 O O . GLU A 1 185 ? -16.352 9.351 33.900 1.00 97.38 185 GLU A O 1
ATOM 1441 N N . GLN A 1 186 ? -16.054 8.123 32.043 1.00 97.19 186 GLN A N 1
ATOM 1442 C CA . GLN A 1 186 ? -17.186 7.235 32.332 1.00 97.19 186 GLN A CA 1
ATOM 1443 C C . GLN A 1 186 ? -16.957 6.425 33.611 1.00 97.19 186 GLN A C 1
ATOM 1445 O O . GLN A 1 186 ? -17.879 6.283 34.417 1.00 97.19 186 GLN A O 1
ATOM 1450 N N . VAL A 1 187 ? -15.730 5.955 33.850 1.00 97.75 187 VAL A N 1
ATOM 1451 C CA . VAL A 1 187 ? -15.355 5.268 35.095 1.00 97.75 187 VAL A CA 1
ATOM 1452 C C . VAL A 1 187 ? -15.517 6.202 36.296 1.00 97.75 187 VAL A C 1
ATOM 1454 O O . VAL A 1 187 ? -16.126 5.820 37.298 1.00 97.75 187 VAL A O 1
ATOM 1457 N N . SER A 1 188 ? -15.036 7.443 36.196 1.00 97.25 188 SER A N 1
ATOM 1458 C CA . SER A 1 188 ? -15.183 8.447 37.255 1.00 97.25 188 SER A CA 1
ATOM 1459 C C . SER A 1 188 ? -16.655 8.752 37.552 1.00 97.25 188 SER A C 1
ATOM 1461 O O . SER A 1 188 ? -17.076 8.704 38.710 1.00 97.25 188 SER A O 1
ATOM 1463 N N . ARG A 1 189 ? -17.477 8.966 36.516 1.00 97.31 189 ARG A N 1
ATOM 1464 C CA . ARG A 1 189 ? -18.925 9.202 36.652 1.00 97.31 189 ARG A CA 1
ATOM 1465 C C . ARG A 1 189 ? -19.637 8.018 37.305 1.00 97.31 189 ARG A C 1
ATOM 1467 O O . ARG A 1 189 ? -20.441 8.224 38.213 1.00 97.31 189 ARG A O 1
ATOM 1474 N N . ALA A 1 190 ? -19.325 6.789 36.897 1.00 97.38 190 ALA A N 1
ATOM 1475 C CA . ALA A 1 190 ? -19.907 5.583 37.482 1.00 97.38 190 ALA A CA 1
ATOM 1476 C C . ALA A 1 190 ? -19.545 5.431 38.969 1.00 97.38 190 ALA A C 1
ATOM 1478 O O . ALA A 1 190 ? -20.411 5.116 39.791 1.00 97.38 190 ALA A O 1
ATOM 1479 N N . ASN A 1 191 ? -18.292 5.714 39.337 1.00 97.00 191 ASN A N 1
ATOM 1480 C CA . ASN A 1 191 ? -17.840 5.680 40.728 1.00 97.00 191 ASN A CA 1
ATOM 1481 C C . ASN A 1 191 ? -18.523 6.752 41.585 1.00 97.00 191 ASN A C 1
ATOM 1483 O O . ASN A 1 191 ? -19.039 6.430 42.656 1.00 97.00 191 ASN A O 1
ATOM 1487 N N . GLN A 1 192 ? -18.603 7.993 41.098 1.00 96.44 192 GLN A N 1
ATOM 1488 C CA . GLN A 1 192 ? -19.304 9.084 41.784 1.00 96.44 192 GLN A CA 1
ATOM 1489 C C . GLN A 1 192 ? -20.794 8.779 41.957 1.00 96.44 192 GLN A C 1
ATOM 1491 O O . GLN A 1 192 ? -21.354 8.981 43.037 1.00 96.44 192 GLN A O 1
ATOM 1496 N N . TYR A 1 193 ? -21.437 8.236 40.920 1.00 96.06 193 TYR A N 1
ATOM 1497 C CA . TYR A 1 193 ? -22.828 7.808 41.000 1.00 96.06 193 TYR A CA 1
ATOM 1498 C C . TYR A 1 193 ? -23.001 6.728 42.071 1.00 96.06 193 TYR A C 1
ATOM 1500 O O . TYR A 1 193 ? -23.832 6.888 42.964 1.00 96.06 193 TYR A O 1
ATOM 1508 N N . ARG A 1 194 ? -22.162 5.684 42.064 1.00 96.44 194 ARG A N 1
ATOM 1509 C CA . ARG A 1 194 ? -22.177 4.625 43.083 1.00 96.44 194 ARG A CA 1
ATOM 1510 C C . ARG A 1 194 ? -22.023 5.188 44.495 1.00 96.44 194 ARG A C 1
ATOM 1512 O O . ARG A 1 194 ? -22.790 4.813 45.375 1.00 96.44 194 ARG A O 1
ATOM 1519 N N . GLU A 1 195 ? -21.075 6.094 44.718 1.00 96.00 195 GLU A N 1
ATOM 1520 C CA . GLU A 1 195 ? -20.876 6.737 46.021 1.00 96.00 195 GLU A CA 1
ATOM 1521 C C . GLU A 1 195 ? -22.078 7.579 46.453 1.00 96.00 195 GLU A C 1
ATOM 1523 O O . GLU A 1 195 ? -22.480 7.520 47.615 1.00 96.00 195 GLU A O 1
ATOM 1528 N N . SER A 1 196 ? -22.682 8.338 45.534 1.00 94.88 196 SER A N 1
ATOM 1529 C CA . SER A 1 196 ? -23.882 9.130 45.824 1.00 94.88 196 SER A CA 1
ATOM 1530 C C . SER A 1 196 ? -25.063 8.243 46.222 1.00 94.88 196 SER A C 1
ATOM 1532 O O . SER A 1 196 ? -25.712 8.505 47.233 1.00 94.88 196 SER A O 1
ATOM 1534 N N . GLN A 1 197 ? -25.282 7.139 45.503 1.00 94.56 197 GLN A N 1
ATOM 1535 C CA . GLN A 1 197 ? -26.333 6.172 45.812 1.00 94.56 197 GLN A CA 1
ATOM 1536 C C . GLN A 1 197 ? -26.090 5.492 47.160 1.00 94.56 197 GLN A C 1
ATOM 1538 O O . GLN A 1 197 ? -27.025 5.297 47.932 1.00 94.56 197 GLN A O 1
ATOM 1543 N N . LEU A 1 198 ? -24.833 5.179 47.483 1.00 94.81 198 LEU A N 1
ATOM 1544 C CA . LEU A 1 198 ? -24.476 4.582 48.766 1.00 94.81 198 LEU A CA 1
ATOM 1545 C C . LEU A 1 198 ? -24.751 5.549 49.928 1.00 94.81 198 LEU A C 1
ATOM 1547 O O . LEU A 1 198 ? -25.314 5.137 50.938 1.00 94.81 198 LEU A O 1
ATOM 1551 N N . LYS A 1 199 ? -24.435 6.841 49.765 1.00 94.56 199 LYS A N 1
ATOM 1552 C CA . LYS A 1 199 ? -24.756 7.890 50.750 1.00 94.56 199 LYS A CA 1
ATOM 1553 C C . LYS A 1 199 ? -26.263 8.035 50.959 1.00 94.56 199 LYS A C 1
ATOM 1555 O O . LYS A 1 199 ? -26.706 8.057 52.104 1.00 94.56 199 LYS A O 1
ATOM 1560 N N . VAL A 1 200 ? -27.040 8.093 49.875 1.00 94.25 200 VAL A N 1
ATOM 1561 C CA . VAL A 1 200 ? -28.510 8.172 49.939 1.00 94.25 200 VAL A CA 1
ATOM 1562 C C . VAL A 1 200 ? -29.082 6.946 50.648 1.00 94.25 200 VAL A C 1
ATOM 1564 O O . VAL A 1 200 ? -29.899 7.088 51.553 1.00 94.25 200 VAL A O 1
ATOM 1567 N N . LYS A 1 201 ? -28.611 5.744 50.303 1.00 93.44 201 LYS A N 1
ATOM 1568 C CA . LYS A 1 201 ? -29.048 4.500 50.944 1.00 93.44 201 LYS A CA 1
ATOM 1569 C C . LYS A 1 201 ? -28.788 4.513 52.454 1.00 93.44 201 LYS A C 1
ATOM 1571 O O . LYS A 1 201 ? -29.700 4.222 53.220 1.00 93.44 201 LYS A O 1
ATOM 1576 N N . VAL A 1 202 ? -27.583 4.903 52.879 1.00 94.25 202 VAL A N 1
ATOM 1577 C CA . VAL A 1 202 ? -27.223 4.991 54.306 1.00 94.25 202 VAL A CA 1
ATOM 1578 C C . VAL A 1 202 ? -28.084 6.022 55.043 1.00 94.25 202 VAL A C 1
ATOM 1580 O O . VAL A 1 202 ? -28.515 5.761 56.165 1.00 94.25 202 VAL A O 1
ATOM 1583 N N . GLN A 1 203 ? -28.374 7.175 54.430 1.00 92.06 203 GLN A N 1
ATOM 1584 C CA . GLN A 1 203 ? -29.265 8.180 55.025 1.00 92.06 203 GLN A CA 1
ATOM 1585 C C . GLN A 1 203 ? -30.672 7.621 55.247 1.00 92.06 203 GLN A C 1
ATOM 1587 O O . GLN A 1 203 ? -31.180 7.698 56.363 1.00 92.06 203 GLN A O 1
ATOM 1592 N N . VAL A 1 204 ? -31.257 6.981 54.230 1.00 92.00 204 VAL A N 1
ATOM 1593 C CA . VAL A 1 204 ? -32.582 6.352 54.334 1.00 92.00 204 VAL A CA 1
ATOM 1594 C C . VAL A 1 204 ? -32.599 5.266 55.415 1.00 92.00 204 VAL A C 1
ATOM 1596 O O . VAL A 1 204 ? -33.495 5.253 56.253 1.00 92.00 204 VAL A O 1
ATOM 1599 N N . GLU A 1 205 ? -31.598 4.382 55.456 1.00 90.81 205 GLU A N 1
ATOM 1600 C CA . GLU A 1 205 ? -31.489 3.338 56.489 1.00 90.81 205 GLU A CA 1
ATOM 1601 C C . GLU A 1 205 ? -31.383 3.929 57.907 1.00 90.81 205 GLU A C 1
ATOM 1603 O O . GLU A 1 205 ? -31.980 3.402 58.853 1.00 90.81 205 GLU A O 1
ATOM 1608 N N . THR A 1 206 ? -30.673 5.051 58.055 1.00 89.94 206 THR A N 1
ATOM 1609 C CA . THR A 1 206 ? -30.523 5.759 59.335 1.00 89.94 206 THR A CA 1
ATOM 1610 C C . THR A 1 206 ? -31.839 6.404 59.776 1.00 89.94 206 THR A C 1
ATOM 1612 O O . THR A 1 206 ? -32.227 6.267 60.936 1.00 89.94 206 THR A O 1
ATOM 1615 N N . GLU A 1 207 ? -32.562 7.065 58.867 1.00 88.81 207 GLU A N 1
ATOM 1616 C CA . GLU A 1 207 ? -33.868 7.675 59.155 1.00 88.81 207 GLU A CA 1
ATOM 1617 C C . GLU A 1 207 ? -34.933 6.630 59.509 1.00 88.81 207 GLU A C 1
ATOM 1619 O O . GLU A 1 207 ? -35.674 6.809 60.479 1.00 88.81 207 GLU A O 1
ATOM 1624 N N . VAL A 1 208 ? -34.974 5.509 58.782 1.00 86.44 208 VAL A N 1
ATOM 1625 C CA . VAL A 1 208 ? -35.872 4.380 59.078 1.00 86.44 208 VAL A CA 1
ATOM 1626 C C . VAL A 1 208 ? -35.567 3.797 60.460 1.00 86.44 208 VAL A C 1
ATOM 1628 O O . VAL A 1 208 ? -36.482 3.579 61.258 1.00 86.44 208 VAL A O 1
ATOM 1631 N N . SER A 1 209 ? -34.285 3.612 60.787 1.00 80.50 209 SER A N 1
ATOM 1632 C CA . SER A 1 209 ? -33.865 3.123 62.106 1.00 80.50 209 SER A CA 1
ATOM 1633 C C . SER A 1 209 ? -34.273 4.089 63.226 1.00 80.50 209 SER A C 1
ATOM 1635 O O . SER A 1 209 ? -34.820 3.653 64.239 1.00 80.50 209 SER A O 1
ATOM 1637 N N . ALA A 1 210 ? -34.100 5.399 63.027 1.00 80.88 210 ALA A N 1
ATOM 1638 C CA . ALA A 1 210 ? -34.488 6.429 63.993 1.00 80.88 210 ALA A CA 1
ATOM 1639 C C . ALA A 1 210 ? -36.009 6.498 64.232 1.00 80.88 210 ALA A C 1
ATOM 1641 O O . ALA A 1 210 ? -36.440 6.741 65.358 1.00 80.88 210 ALA A O 1
ATOM 1642 N N . GLN A 1 211 ? -36.827 6.256 63.205 1.00 72.50 211 GLN A N 1
ATOM 1643 C CA . GLN A 1 211 ? -38.293 6.224 63.321 1.00 72.50 211 GLN A CA 1
ATOM 1644 C C . GLN A 1 211 ? -38.816 4.924 63.946 1.00 72.50 211 GLN A C 1
ATOM 1646 O O . GLN A 1 211 ? -39.867 4.928 64.584 1.00 72.50 211 GLN A O 1
ATOM 1651 N N . SER A 1 212 ? -38.084 3.819 63.787 1.00 65.81 212 SER A N 1
ATOM 1652 C CA . SER A 1 212 ? -38.422 2.518 64.380 1.00 65.81 212 SER A CA 1
ATOM 1653 C C . SER A 1 212 ? -38.027 2.375 65.860 1.00 65.81 212 SER A C 1
ATOM 1655 O O . SER A 1 212 ? -38.460 1.429 66.520 1.00 65.81 212 SER A O 1
ATOM 1657 N N . ALA A 1 213 ? -37.243 3.313 66.409 1.00 56.00 213 ALA A N 1
ATOM 1658 C CA . ALA A 1 213 ? -36.895 3.334 67.827 1.00 56.00 213 ALA A CA 1
ATOM 1659 C C . ALA A 1 213 ? -38.131 3.695 68.686 1.00 56.00 213 ALA A C 1
ATOM 1661 O O . ALA A 1 213 ? -38.783 4.712 68.429 1.00 56.00 213 ALA A O 1
ATOM 1662 N N . PRO A 1 214 ? -38.490 2.901 69.71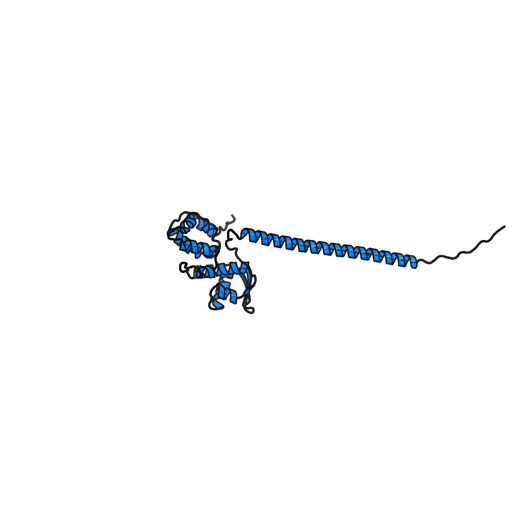6 1.00 55.97 214 PRO A N 1
ATOM 1663 C CA . PRO A 1 214 ? -39.712 3.132 70.479 1.00 55.97 214 PRO A CA 1
ATOM 1664 C C . PRO A 1 214 ? -39.652 4.470 71.230 1.00 55.97 214 PRO A C 1
ATOM 1666 O O . PRO A 1 214 ? -38.730 4.720 72.008 1.00 55.97 214 PRO A O 1
ATOM 1669 N N . ARG A 1 215 ? -40.669 5.327 71.036 1.00 53.38 215 ARG A N 1
ATOM 1670 C CA . ARG A 1 215 ? -40.908 6.525 71.860 1.00 53.38 215 ARG A CA 1
ATOM 1671 C C . ARG A 1 215 ? -41.148 6.091 73.308 1.00 53.38 215 ARG A C 1
ATOM 1673 O O . ARG A 1 215 ? -42.270 5.767 73.688 1.00 53.38 215 ARG A O 1
ATOM 1680 N N . SER A 1 216 ? -40.099 6.097 74.126 1.00 46.53 216 SER A N 1
ATOM 1681 C CA . SER A 1 216 ? -40.245 6.007 75.577 1.00 46.53 216 SER A CA 1
ATOM 1682 C C . SER A 1 216 ? -40.829 7.323 76.087 1.00 46.53 216 SER A C 1
ATOM 1684 O O . SER A 1 216 ? -40.121 8.304 76.303 1.00 46.53 216 SER A O 1
ATOM 1686 N N . GLN A 1 217 ? -42.150 7.358 76.231 1.00 51.28 217 GLN A N 1
ATOM 1687 C CA . GLN A 1 217 ? -42.845 8.348 77.039 1.00 51.28 217 GLN A CA 1
ATOM 1688 C C . GLN A 1 217 ? -43.856 7.622 77.921 1.00 51.28 217 GLN A C 1
ATOM 1690 O O . GLN A 1 217 ? -44.958 7.300 77.493 1.00 51.28 217 GLN A O 1
ATOM 1695 N N . TYR A 1 218 ? -43.474 7.416 79.178 1.00 44.38 218 TYR A N 1
ATOM 1696 C CA . TYR A 1 218 ? -44.412 7.512 80.288 1.00 44.38 218 TYR A CA 1
ATOM 1697 C C . TYR A 1 218 ? -43.787 8.373 81.385 1.00 44.38 218 TYR A C 1
ATOM 1699 O O . TYR A 1 218 ? -42.945 7.932 82.162 1.00 44.38 218 TYR A O 1
ATOM 1707 N N . CYS A 1 219 ? -44.228 9.632 81.418 1.00 50.09 219 CYS A N 1
ATOM 1708 C CA . CYS A 1 219 ? -44.277 10.447 82.621 1.00 50.09 219 CYS A CA 1
ATOM 1709 C C . CYS A 1 219 ? -45.184 9.771 83.668 1.00 50.09 219 CYS A C 1
ATOM 1711 O O . CYS A 1 219 ? -46.278 9.320 83.325 1.00 50.09 219 CYS A O 1
ATOM 1713 N N . LYS A 1 220 ? -44.772 9.780 84.939 1.00 43.12 220 LYS A N 1
ATOM 1714 C CA . LYS A 1 220 ? -45.659 9.845 86.118 1.00 43.12 220 LYS A CA 1
ATOM 1715 C C . LYS A 1 220 ? -44.825 10.361 87.299 1.00 43.12 220 LYS A C 1
ATOM 1717 O O . LYS A 1 220 ? -43.874 9.698 87.687 1.00 43.12 220 LYS A O 1
ATOM 1722 N N . CYS A 1 221 ? -44.917 11.653 87.612 1.00 44.59 221 CYS A N 1
ATOM 1723 C CA . CYS A 1 221 ? -45.886 12.319 88.500 1.00 44.59 221 CYS A CA 1
ATOM 1724 C C . CYS A 1 221 ? -45.406 12.327 89.957 1.00 44.59 221 CYS A C 1
ATOM 1726 O O . CYS A 1 221 ? -45.146 11.280 90.541 1.00 44.59 221 CYS A O 1
ATOM 1728 N N . ASP A 1 222 ? -45.330 13.545 90.488 1.00 52.97 222 ASP A N 1
ATOM 1729 C CA . ASP A 1 222 ? -45.072 13.928 91.872 1.00 52.97 222 ASP A CA 1
ATOM 1730 C C . ASP A 1 222 ? -45.786 13.061 92.913 1.00 52.97 222 ASP A C 1
ATOM 1732 O O . ASP A 1 222 ? -46.937 12.660 92.728 1.00 52.97 222 ASP A O 1
ATOM 1736 N N . SER A 1 223 ? -45.153 12.877 94.073 1.00 45.59 223 SER A N 1
ATOM 1737 C CA . SER A 1 223 ? -45.853 12.683 95.347 1.00 45.59 223 SER A CA 1
ATOM 1738 C C . SER A 1 223 ? -44.992 13.205 96.498 1.00 45.59 223 SER A C 1
ATOM 1740 O O . SER A 1 223 ? -43.930 12.663 96.798 1.00 45.59 223 SER A O 1
ATOM 1742 N N . LEU A 1 224 ? -45.474 14.298 97.094 1.00 48.50 224 LEU A N 1
ATOM 1743 C CA . LEU A 1 224 ? -44.985 14.933 98.313 1.00 48.50 224 LEU A CA 1
ATOM 1744 C C . LEU A 1 224 ? -45.170 14.040 99.556 1.00 48.50 224 LEU A C 1
ATOM 1746 O O . LEU A 1 224 ? -46.288 13.600 99.803 1.00 48.50 224 LEU A O 1
ATOM 1750 N N . GLY A 1 225 ? -44.107 13.952 100.368 1.00 37.59 225 GLY A N 1
ATOM 1751 C CA . GLY A 1 225 ? -44.086 14.037 101.845 1.00 37.59 225 GLY A CA 1
ATOM 1752 C C . GLY A 1 225 ? -44.721 12.923 102.698 1.00 37.59 225 GLY A C 1
ATOM 1753 O O . GLY A 1 225 ? -45.437 12.068 102.178 1.00 37.59 225 GLY A O 1
ATOM 1754 N N . PRO A 1 226 ? -44.537 12.963 104.036 1.00 47.69 226 PRO A N 1
ATOM 1755 C CA . PRO A 1 226 ? -43.695 13.864 104.841 1.00 47.69 226 PRO A CA 1
ATOM 1756 C C . PRO A 1 226 ? -42.338 13.266 105.261 1.00 47.69 226 PRO A C 1
ATOM 1758 O O . PRO A 1 226 ? -42.165 12.029 105.184 1.00 47.69 226 PRO A O 1
#

Organism: NCBI:txid409849

Sequence (226 aa):
QAGEVHPPGQIKLRFLLSLSGSALAQAVSSLLETPGLYVFSDILELPNVRELENGPHAPVYQLLHLFAYGTYCDYKAASLPELTPAQRNKLRHLSIISLASNLKCLPYSLLLQQLELKNVRELEDLLIEAVYCDIIQGKLDQRNQQVEVDCSVGRDLGPNELPNIISTLHEWCTGCEAVLCGIEEQVSRANQYRESQLKVKVQVETEVSAQSAPRSQYCKCDSLGP

pLDDT: mean 83.23, std 15.48, range [28.23, 98.12]

Foldseek 3Di:
DDDPPDPPVVVLQVVLLPDADPRNLVSLLVQLLDQPDQEQVSVLPRPRLVVCCPDPNVLSSVLSVCSQPNAPVVVVVDPGDDRDPSSLLSRLLNNVQVVCVPDQKAAQVNSCVRSVPDDVVVVVVSVVVCVVSVQFDWDQDVVRRIIGTPDGDDGHDDPPCVVVVVVVVVVVVVVVVVVVVVVVVVVVVVVVVVVVVVVVVVVVVVVVVVVPPDPPDDDDDDDDDD

InterPro domains:
  IPR000717 Proteasome component (PCI) domain [PF01399] (79-149)
  IPR000717 Proteasome component (PCI) domain [PS50250] (1-154)
  IPR000717 Proteasome component (PCI) domain [SM00088] (82-172)
  IPR041481 COP9 signalosome complex subunit 7, helix I [PF18392] (164-209)
  IPR045237 Eukaryotic translation initiation factor 3 subunit M eIF3m/COP9 signalosome complex subunit 7 COPS7 [PTHR15350] (20-210)